Protein AF-A0A9D6G8G1-F1 (afdb_monomer_lite)

Secondary structure (DSSP, 8-state):
-HHHHHHHHHHHHHHHHHHHHHTTBGGGHHHHHHHHHHHHHHHHHHHHHHH-TTS---HHHHHHHHHHHHHHHHHHHHHHHTSHHHHHHHHHHHHT-HHHHHHHHHHHBSS-EE----SEEEEE--SSTT--S----TT-----PPPPHHHHHHHHHHHHHH-BPPPSS-BTTB-SS--PEEEESSSTT---SEEEEEEGGG--S-EEEETTTTEEEE--SSB----EEEE-SS-SSHHHHTSTTHHHHHHHHHHHHHHTTT--EEE-

Radius of gyration: 23.36 Å; chains: 1; bounding box: 53×33×67 Å

Structure (mmCIF, N/CA/C/O backbone):
data_AF-A0A9D6G8G1-F1
#
_entry.id   AF-A0A9D6G8G1-F1
#
loop_
_atom_site.group_PDB
_atom_site.id
_atom_site.type_symbol
_atom_site.label_atom_id
_atom_site.label_alt_id
_atom_site.label_comp_id
_at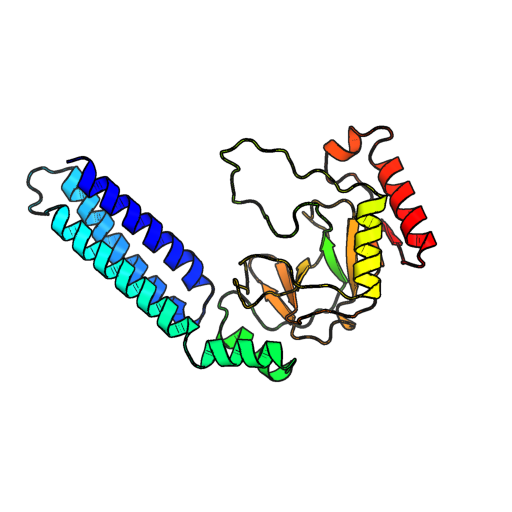om_site.label_asym_id
_atom_site.label_entity_id
_atom_site.label_seq_id
_atom_site.pdbx_PDB_ins_code
_atom_site.Cartn_x
_atom_site.Cartn_y
_atom_site.Cartn_z
_atom_site.occupancy
_atom_site.B_iso_or_equiv
_atom_site.auth_seq_id
_atom_site.auth_comp_id
_atom_site.auth_asym_id
_atom_site.auth_atom_id
_atom_site.pdbx_PDB_model_num
ATOM 1 N N . MET A 1 1 ? 3.807 1.426 -42.565 1.00 54.09 1 MET A N 1
ATOM 2 C CA . MET A 1 1 ? 4.354 2.467 -41.662 1.00 54.09 1 MET A CA 1
ATOM 3 C C . MET A 1 1 ? 3.671 2.501 -40.293 1.00 54.09 1 MET A C 1
ATOM 5 O O . MET A 1 1 ? 4.388 2.685 -39.326 1.00 54.09 1 MET A O 1
ATOM 9 N N . SER A 1 2 ? 2.349 2.294 -40.177 1.00 66.06 2 SER A N 1
ATOM 10 C CA . SER A 1 2 ? 1.623 2.337 -38.884 1.00 66.06 2 SER A CA 1
ATOM 11 C C . SER A 1 2 ? 2.065 1.280 -37.854 1.00 66.06 2 SER A C 1
ATOM 13 O O . SER A 1 2 ? 2.070 1.546 -36.660 1.00 66.06 2 SER A O 1
ATOM 15 N N . ASP A 1 3 ? 2.475 0.102 -38.316 1.00 87.31 3 ASP A N 1
ATOM 16 C CA . ASP A 1 3 ? 2.699 -1.080 -37.472 1.00 87.31 3 ASP A CA 1
ATOM 17 C C . ASP A 1 3 ? 3.977 -0.997 -36.598 1.00 87.31 3 ASP A C 1
ATOM 19 O O . ASP A 1 3 ? 3.949 -1.283 -35.404 1.00 87.31 3 ASP A O 1
ATOM 23 N N . VAL A 1 4 ? 5.098 -0.484 -37.127 1.00 89.75 4 VAL A N 1
ATOM 24 C CA . VAL A 1 4 ? 6.345 -0.356 -36.339 1.00 89.75 4 VAL A CA 1
ATOM 25 C C . VAL A 1 4 ? 6.227 0.655 -35.194 1.00 89.75 4 VAL A C 1
ATOM 27 O O . VAL A 1 4 ? 6.761 0.426 -34.112 1.00 89.75 4 VAL A O 1
ATOM 30 N N . TYR A 1 5 ? 5.501 1.757 -35.395 1.00 89.12 5 TYR A N 1
ATOM 31 C CA . TYR A 1 5 ? 5.303 2.757 -34.344 1.00 89.12 5 TYR A CA 1
ATOM 32 C C . TYR A 1 5 ? 4.351 2.261 -33.251 1.00 89.12 5 TYR A C 1
ATOM 34 O O . TYR A 1 5 ? 4.602 2.545 -32.084 1.00 89.12 5 TYR A O 1
ATOM 42 N N . GLN A 1 6 ? 3.339 1.459 -33.602 1.00 91.12 6 GLN A N 1
ATOM 43 C CA . GLN A 1 6 ? 2.490 0.768 -32.624 1.00 91.12 6 GLN A CA 1
ATOM 44 C C . GLN A 1 6 ? 3.296 -0.229 -31.779 1.00 91.12 6 GLN A C 1
ATOM 46 O O . GLN A 1 6 ? 3.144 -0.269 -30.560 1.00 91.12 6 GLN A O 1
ATOM 51 N N . ARG A 1 7 ? 4.219 -0.988 -32.389 1.00 94.56 7 ARG A N 1
ATOM 52 C CA . ARG A 1 7 ? 5.140 -1.855 -31.630 1.00 94.56 7 ARG A CA 1
ATOM 53 C C . ARG A 1 7 ? 6.054 -1.062 -30.697 1.00 94.56 7 ARG A C 1
ATOM 55 O O . ARG A 1 7 ? 6.220 -1.439 -29.541 1.00 94.56 7 ARG A O 1
ATOM 62 N N . ILE A 1 8 ? 6.618 0.053 -31.169 1.00 92.62 8 ILE A N 1
ATOM 63 C CA . ILE A 1 8 ? 7.423 0.952 -30.327 1.00 92.62 8 ILE A CA 1
ATOM 64 C C . ILE A 1 8 ? 6.599 1.454 -29.135 1.00 92.62 8 ILE A C 1
ATOM 66 O O . ILE A 1 8 ? 7.090 1.423 -28.010 1.00 92.62 8 ILE A O 1
ATOM 70 N N . GLU A 1 9 ? 5.358 1.888 -29.359 1.00 91.00 9 GLU A N 1
ATOM 71 C CA . GLU A 1 9 ? 4.452 2.330 -28.296 1.00 91.00 9 GLU A CA 1
ATOM 72 C C . GLU A 1 9 ? 4.203 1.224 -27.263 1.00 91.00 9 GLU A C 1
ATOM 74 O O . GLU A 1 9 ? 4.368 1.461 -26.065 1.00 91.00 9 GLU A O 1
ATOM 79 N N . ALA A 1 10 ? 3.916 -0.000 -27.711 1.00 93.38 10 ALA A N 1
ATOM 80 C CA . ALA A 1 10 ? 3.732 -1.147 -26.825 1.00 93.38 10 ALA A CA 1
ATOM 81 C C . ALA A 1 10 ? 4.966 -1.405 -25.940 1.00 93.38 10 ALA A C 1
ATOM 83 O O . ALA A 1 10 ? 4.833 -1.625 -24.734 1.00 93.38 10 ALA A O 1
ATOM 84 N N . HIS A 1 11 ? 6.176 -1.314 -26.501 1.00 94.88 11 HIS A N 1
ATOM 85 C CA . HIS A 1 11 ? 7.412 -1.467 -25.728 1.00 94.88 11 HIS A CA 1
ATOM 86 C C . HIS A 1 11 ? 7.648 -0.312 -24.746 1.00 94.88 11 HIS A C 1
ATOM 88 O O . HIS A 1 11 ? 8.138 -0.543 -23.640 1.00 94.88 11 HIS A O 1
ATOM 94 N N . VAL A 1 12 ? 7.281 0.926 -25.104 1.00 92.38 12 VAL A N 1
ATOM 95 C CA . VAL A 1 12 ? 7.332 2.074 -24.178 1.00 92.38 12 VAL A CA 1
ATOM 96 C C . VAL A 1 12 ? 6.396 1.841 -22.993 1.00 92.38 12 VAL A C 1
ATOM 98 O O . VAL A 1 12 ? 6.817 2.026 -21.851 1.00 92.38 12 VAL A O 1
ATOM 101 N N . VAL A 1 13 ? 5.162 1.396 -23.245 1.00 92.69 13 VAL A N 1
ATOM 102 C CA . VAL A 1 13 ? 4.185 1.064 -22.195 1.00 92.69 13 VAL A CA 1
ATOM 103 C C . VAL A 1 13 ? 4.711 -0.061 -21.302 1.00 92.69 13 VAL A C 1
ATOM 105 O O . VAL A 1 13 ? 4.703 0.067 -20.077 1.00 92.69 13 VAL A O 1
ATOM 108 N N . ALA A 1 14 ? 5.241 -1.135 -21.894 1.00 92.31 14 ALA A N 1
ATOM 109 C CA . ALA A 1 14 ? 5.813 -2.255 -21.149 1.00 92.31 14 ALA A CA 1
ATOM 110 C C . ALA A 1 14 ? 6.981 -1.819 -20.250 1.00 92.31 14 ALA A C 1
ATOM 112 O O . ALA A 1 14 ? 7.065 -2.230 -19.088 1.00 92.31 14 ALA A O 1
ATOM 113 N N . LEU A 1 15 ? 7.865 -0.957 -20.761 1.00 93.50 15 LEU A N 1
ATOM 114 C CA . LEU A 1 15 ? 8.971 -0.416 -19.982 1.00 93.50 15 LEU A CA 1
ATOM 115 C C . LEU A 1 15 ? 8.481 0.520 -18.871 1.00 93.50 15 LEU A C 1
ATOM 117 O O . LEU A 1 15 ? 8.991 0.435 -17.757 1.00 93.50 15 LEU A O 1
ATOM 121 N N . GLY A 1 16 ? 7.481 1.363 -19.141 1.00 90.75 16 GLY A N 1
ATOM 122 C CA . GLY A 1 16 ? 6.832 2.204 -18.132 1.00 90.75 16 GLY A CA 1
ATOM 123 C C . GLY A 1 16 ? 6.312 1.375 -16.957 1.00 90.75 16 GLY A C 1
ATOM 124 O O . GLY A 1 16 ? 6.697 1.618 -15.814 1.00 90.75 16 GLY A O 1
ATOM 125 N N . GLY A 1 17 ? 5.564 0.306 -17.245 1.00 90.94 17 GLY A N 1
ATOM 126 C CA . GLY A 1 17 ? 5.061 -0.611 -16.219 1.00 90.94 17 GLY A CA 1
ATOM 127 C C . GLY A 1 17 ? 6.156 -1.389 -15.474 1.00 90.94 17 GLY A C 1
ATOM 128 O O . GLY A 1 17 ? 5.953 -1.803 -14.331 1.00 90.94 17 GLY A O 1
ATOM 129 N N . PHE A 1 18 ? 7.331 -1.614 -16.076 1.00 91.88 18 PHE A N 1
ATOM 130 C CA . PHE A 1 18 ? 8.498 -2.099 -15.330 1.00 91.88 18 PHE A CA 1
ATOM 131 C C . PHE A 1 18 ? 9.058 -1.016 -14.407 1.00 91.88 18 PHE A C 1
ATOM 133 O O . PHE A 1 18 ? 9.304 -1.305 -13.242 1.00 91.88 18 PHE A O 1
ATOM 140 N N . LEU A 1 19 ? 9.268 0.207 -14.902 1.00 90.44 19 LEU A N 1
ATOM 141 C CA . LEU A 1 19 ? 9.883 1.287 -14.126 1.00 90.44 19 LEU A CA 1
ATOM 142 C C . LEU A 1 19 ? 9.045 1.630 -12.893 1.00 90.44 19 LEU A C 1
ATOM 144 O O . LEU A 1 19 ? 9.598 1.800 -11.810 1.00 90.44 19 LEU A O 1
ATOM 148 N N . GLU A 1 20 ? 7.721 1.655 -13.027 1.00 89.06 20 GLU A N 1
ATOM 149 C CA . GLU A 1 20 ? 6.800 1.840 -11.901 1.00 89.06 20 GLU A CA 1
ATOM 150 C C . GLU A 1 20 ? 6.948 0.747 -10.836 1.00 89.06 20 GLU A C 1
ATOM 152 O O . GLU A 1 20 ? 7.009 1.050 -9.646 1.00 89.06 20 GLU A O 1
ATOM 157 N N . ARG A 1 21 ? 7.074 -0.521 -11.248 1.00 90.12 21 ARG A N 1
ATOM 158 C CA . ARG A 1 21 ? 7.318 -1.640 -10.324 1.00 90.12 21 ARG A CA 1
ATOM 159 C C . ARG A 1 21 ? 8.710 -1.573 -9.699 1.00 90.12 21 ARG A C 1
ATOM 161 O O . ARG A 1 21 ? 8.846 -1.720 -8.490 1.00 90.12 21 ARG A O 1
ATOM 168 N N . ALA A 1 22 ? 9.738 -1.317 -10.502 1.00 91.31 22 ALA A N 1
ATOM 169 C CA . ALA A 1 22 ? 11.130 -1.282 -10.072 1.00 91.31 22 ALA A CA 1
ATOM 170 C C . ALA A 1 22 ? 11.401 -0.171 -9.050 1.00 91.31 22 ALA A C 1
ATOM 172 O O . ALA A 1 22 ? 12.193 -0.378 -8.137 1.00 91.31 22 ALA A O 1
ATOM 173 N N . ARG A 1 23 ? 10.706 0.971 -9.148 1.00 89.12 23 ARG A N 1
ATOM 174 C CA . ARG A 1 23 ? 10.807 2.074 -8.175 1.00 89.12 23 ARG A CA 1
ATOM 175 C C . ARG A 1 23 ? 10.433 1.674 -6.747 1.00 89.12 23 ARG A C 1
ATOM 177 O O . ARG A 1 23 ? 10.910 2.319 -5.822 1.00 89.12 23 ARG A O 1
ATOM 184 N N . ARG A 1 24 ? 9.628 0.621 -6.562 1.00 90.50 24 ARG A N 1
ATOM 185 C CA . ARG A 1 24 ? 9.286 0.093 -5.230 1.00 90.50 24 ARG A CA 1
ATOM 186 C C . ARG A 1 24 ? 10.475 -0.599 -4.574 1.00 90.50 24 ARG A C 1
ATOM 188 O O . ARG A 1 24 ? 10.589 -0.588 -3.354 1.00 90.50 24 ARG A O 1
ATOM 195 N N . TYR A 1 25 ? 11.367 -1.186 -5.371 1.00 94.56 25 TYR A N 1
ATOM 196 C CA . TYR A 1 25 ? 12.459 -2.012 -4.875 1.00 94.56 25 TYR A CA 1
ATOM 197 C C . TYR A 1 25 ? 13.774 -1.241 -4.850 1.00 94.56 25 TYR A C 1
ATOM 199 O O . TYR A 1 25 ? 14.319 -0.853 -5.886 1.00 94.56 25 TYR A O 1
ATOM 207 N N . ARG A 1 26 ? 14.344 -1.087 -3.656 1.00 93.88 26 ARG A N 1
ATOM 208 C CA . ARG A 1 26 ? 15.614 -0.388 -3.440 1.00 93.88 26 ARG A CA 1
ATOM 209 C C . ARG A 1 26 ? 16.755 -0.956 -4.299 1.00 93.88 26 ARG A C 1
ATOM 211 O O . ARG A 1 26 ? 17.439 -0.151 -4.933 1.00 93.88 26 ARG A O 1
ATOM 218 N N . PRO A 1 27 ? 16.937 -2.288 -4.435 1.00 93.44 27 PRO A N 1
ATOM 219 C CA . PRO A 1 27 ? 18.013 -2.840 -5.264 1.00 93.44 27 PRO A CA 1
ATOM 220 C C . PRO A 1 27 ? 17.863 -2.562 -6.766 1.00 93.44 27 PRO A C 1
ATOM 222 O O . PRO A 1 27 ? 18.853 -2.590 -7.492 1.00 93.44 27 PRO A O 1
ATOM 225 N N . LEU A 1 28 ? 16.647 -2.277 -7.243 1.00 94.12 28 LEU A N 1
ATOM 226 C CA . LEU A 1 28 ? 16.379 -2.023 -8.661 1.00 94.12 28 LEU A CA 1
ATOM 227 C C . LEU A 1 28 ? 16.405 -0.535 -9.028 1.00 94.12 28 LEU A C 1
ATOM 229 O O . LEU A 1 28 ? 16.349 -0.213 -10.214 1.00 94.12 28 LEU A O 1
ATOM 233 N N . ALA A 1 29 ? 16.534 0.377 -8.061 1.00 88.25 29 ALA A N 1
ATOM 234 C CA . ALA A 1 29 ? 16.485 1.818 -8.313 1.00 88.25 29 ALA A CA 1
ATOM 235 C C . ALA A 1 29 ? 17.565 2.290 -9.307 1.00 88.25 29 ALA A C 1
ATOM 237 O O . ALA A 1 29 ? 17.279 3.054 -10.232 1.00 88.25 29 ALA A O 1
ATOM 238 N N . VAL A 1 30 ? 18.799 1.791 -9.165 1.00 87.88 30 VAL A N 1
ATOM 239 C CA . VAL A 1 30 ? 19.919 2.133 -10.063 1.00 87.88 30 VAL A CA 1
ATOM 240 C C . VAL A 1 30 ? 19.670 1.607 -11.480 1.00 87.88 30 VAL A C 1
ATOM 242 O O . VAL A 1 30 ? 19.867 2.326 -12.464 1.00 87.88 30 VAL A O 1
ATOM 245 N N . ASP A 1 31 ? 19.191 0.368 -11.590 1.00 88.31 31 ASP A N 1
ATOM 246 C CA . ASP A 1 31 ? 18.857 -0.253 -12.872 1.00 88.31 31 ASP A CA 1
ATOM 247 C C . ASP A 1 31 ? 17.706 0.473 -13.572 1.00 88.31 31 ASP A C 1
ATOM 249 O O . ASP A 1 31 ? 17.803 0.760 -14.768 1.00 88.31 31 ASP A O 1
ATOM 253 N N . ALA A 1 32 ? 16.659 0.837 -12.830 1.00 90.25 32 ALA A N 1
ATOM 254 C CA . ALA A 1 32 ? 15.530 1.606 -13.337 1.00 90.25 32 ALA A CA 1
ATOM 255 C C . ALA A 1 32 ? 15.981 2.965 -13.890 1.00 90.25 32 ALA A C 1
ATOM 257 O O . ALA A 1 32 ? 15.619 3.321 -15.012 1.00 90.25 32 ALA A O 1
ATOM 258 N N . GLN A 1 33 ? 16.840 3.689 -13.165 1.00 90.81 33 GLN A N 1
ATOM 259 C CA . GLN A 1 33 ? 17.377 4.972 -13.623 1.00 90.81 33 GLN A CA 1
ATOM 260 C C . GLN A 1 33 ? 18.190 4.825 -14.919 1.00 90.81 33 GLN A C 1
ATOM 262 O O . GLN A 1 33 ? 18.027 5.607 -15.863 1.00 90.81 33 GLN A O 1
ATOM 267 N N . ARG A 1 34 ? 19.045 3.798 -15.000 1.00 92.81 34 ARG A N 1
ATOM 268 C CA . ARG A 1 34 ? 19.841 3.498 -16.200 1.00 92.81 34 ARG A CA 1
ATOM 269 C C . ARG A 1 34 ? 18.951 3.172 -17.403 1.00 92.81 34 ARG A C 1
ATOM 271 O O . ARG A 1 34 ? 19.179 3.701 -18.494 1.00 92.81 34 ARG A O 1
ATOM 278 N N . LEU A 1 35 ? 17.942 2.323 -17.209 1.00 92.31 35 LEU A N 1
ATOM 279 C CA . LEU A 1 35 ? 16.999 1.915 -18.254 1.00 92.31 35 LEU A CA 1
ATOM 280 C C . LEU A 1 35 ? 16.132 3.088 -18.725 1.00 92.31 35 LEU A C 1
ATOM 282 O O . LEU A 1 35 ? 15.972 3.277 -19.931 1.00 92.31 35 LEU A O 1
ATOM 286 N N . TYR A 1 36 ? 15.660 3.934 -17.806 1.00 91.81 36 TYR A N 1
ATOM 287 C CA . TYR A 1 36 ? 14.929 5.159 -18.138 1.00 91.81 36 TYR A CA 1
ATOM 288 C C . TYR A 1 36 ? 15.766 6.112 -19.007 1.00 91.81 36 TYR A C 1
ATOM 290 O O . TYR A 1 36 ? 15.289 6.624 -20.025 1.00 91.81 36 TYR A O 1
ATOM 298 N N . GLY A 1 37 ? 17.044 6.307 -18.662 1.00 93.81 37 GLY A N 1
ATOM 299 C CA . GLY A 1 37 ? 17.968 7.112 -19.464 1.00 93.81 37 GLY A CA 1
ATOM 300 C C . GLY A 1 37 ? 18.223 6.527 -20.859 1.00 93.81 37 GLY A C 1
ATOM 301 O O . GLY A 1 37 ? 18.297 7.263 -21.847 1.00 93.81 37 GLY A O 1
ATOM 302 N N . ALA A 1 38 ? 18.328 5.201 -20.981 1.00 94.19 38 ALA A N 1
ATOM 303 C CA . ALA A 1 38 ? 18.456 4.530 -22.275 1.00 94.19 38 ALA A CA 1
ATOM 304 C C . ALA A 1 38 ? 17.196 4.705 -23.139 1.00 94.19 38 ALA A C 1
ATOM 306 O O . ALA A 1 38 ? 17.297 5.146 -24.286 1.00 94.19 38 ALA A O 1
ATOM 307 N N . ALA A 1 39 ? 16.015 4.470 -22.570 1.00 93.06 39 ALA A 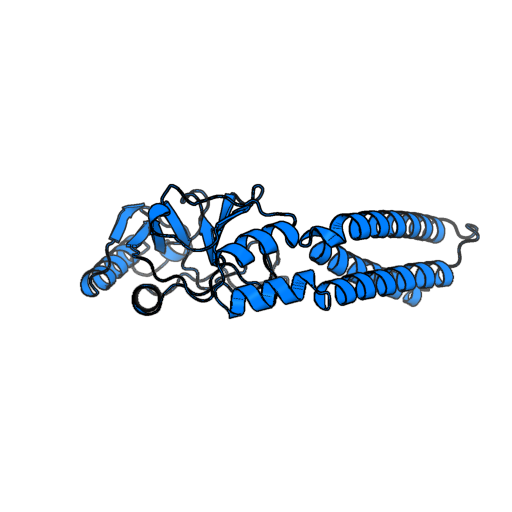N 1
ATOM 308 C CA . ALA A 1 39 ? 14.743 4.620 -23.268 1.00 93.06 39 ALA A CA 1
ATOM 309 C C . ALA A 1 39 ? 14.469 6.062 -23.706 1.00 93.06 39 ALA A C 1
ATOM 311 O O . ALA A 1 39 ? 14.043 6.292 -24.835 1.00 93.06 39 ALA A O 1
ATOM 312 N N . SER A 1 40 ? 14.806 7.047 -22.868 1.00 94.00 40 SER A N 1
ATOM 313 C CA . SER A 1 40 ? 14.680 8.472 -23.204 1.00 94.00 40 SER A CA 1
ATOM 314 C C . SER A 1 40 ? 15.503 8.854 -24.441 1.00 94.00 40 SER A C 1
ATOM 316 O O . SER A 1 40 ? 15.038 9.619 -25.293 1.00 94.00 40 SER A O 1
ATOM 318 N N . ARG A 1 41 ? 16.709 8.284 -24.589 1.00 95.38 41 ARG A N 1
ATOM 319 C CA . ARG A 1 41 ? 17.556 8.484 -25.778 1.00 95.38 41 ARG A CA 1
ATOM 320 C C . ARG A 1 41 ? 16.948 7.849 -27.029 1.00 95.38 41 ARG A C 1
ATOM 322 O O . ARG A 1 41 ? 16.960 8.482 -28.086 1.00 95.38 41 ARG A O 1
ATOM 329 N N . ILE A 1 42 ? 16.382 6.646 -26.917 1.00 93.12 42 ILE A N 1
ATOM 330 C CA . ILE A 1 42 ? 15.689 5.983 -28.034 1.00 93.12 42 ILE A CA 1
ATOM 331 C C . ILE A 1 42 ? 14.442 6.780 -28.432 1.00 93.12 42 ILE A C 1
ATOM 333 O O . ILE A 1 42 ? 14.281 7.102 -29.605 1.00 93.12 42 ILE A O 1
ATOM 337 N N . ALA A 1 43 ? 13.616 7.207 -27.475 1.00 91.19 43 ALA A N 1
ATOM 338 C CA . ALA A 1 43 ? 12.430 8.021 -27.740 1.00 91.19 43 ALA A CA 1
ATOM 339 C C . ALA A 1 43 ? 12.776 9.339 -28.460 1.00 91.19 43 ALA A C 1
ATOM 341 O O . ALA A 1 43 ? 12.083 9.752 -29.392 1.00 91.19 43 ALA A O 1
ATOM 342 N N . ALA A 1 44 ? 13.884 9.992 -28.089 1.00 92.12 44 ALA A N 1
ATOM 343 C CA . ALA A 1 44 ? 14.375 11.170 -28.801 1.00 92.12 44 ALA A CA 1
ATOM 344 C C . ALA A 1 44 ? 14.769 10.858 -30.258 1.00 92.12 44 ALA A C 1
ATOM 346 O O . ALA A 1 44 ? 14.466 11.648 -31.155 1.00 92.12 44 ALA A O 1
ATOM 347 N N . ARG A 1 45 ? 15.398 9.702 -30.516 1.00 93.19 45 ARG A N 1
ATOM 348 C CA . ARG A 1 45 ? 15.729 9.234 -31.875 1.00 93.19 45 ARG A CA 1
ATOM 349 C C . ARG A 1 45 ? 14.477 8.910 -32.689 1.00 93.19 45 ARG A C 1
ATOM 351 O O . ARG A 1 45 ? 14.379 9.387 -33.814 1.00 93.19 45 ARG A O 1
ATOM 358 N N . VAL A 1 46 ? 13.486 8.234 -32.103 1.00 90.31 46 VAL A N 1
ATOM 359 C CA . VAL A 1 46 ? 12.184 7.956 -32.741 1.00 90.31 46 VAL A CA 1
ATOM 360 C C . VAL A 1 46 ? 11.495 9.257 -33.162 1.00 90.31 46 VAL A C 1
ATOM 362 O O . VAL A 1 46 ? 11.077 9.390 -34.313 1.00 90.31 46 VAL A O 1
ATOM 365 N N . ARG A 1 47 ? 11.445 10.263 -32.274 1.00 89.19 47 ARG A N 1
ATOM 366 C CA . ARG A 1 47 ? 10.869 11.580 -32.597 1.00 89.19 47 ARG A CA 1
ATOM 367 C C . ARG A 1 47 ? 11.595 12.262 -33.757 1.00 89.19 47 ARG A C 1
ATOM 369 O O . ARG A 1 47 ? 10.933 12.815 -34.632 1.00 89.19 47 ARG A O 1
ATOM 376 N N . ARG A 1 48 ? 12.931 12.209 -33.807 1.00 88.94 48 ARG A N 1
ATOM 377 C CA . ARG A 1 48 ? 13.706 12.756 -34.938 1.00 88.94 48 ARG A CA 1
ATOM 378 C C . ARG A 1 48 ? 13.412 12.008 -36.240 1.00 88.94 48 ARG A C 1
ATOM 380 O O . ARG A 1 48 ? 13.112 12.654 -37.239 1.00 88.94 48 ARG A O 1
ATOM 387 N N . ALA A 1 49 ? 13.396 10.676 -36.205 1.00 86.62 49 ALA A N 1
ATOM 388 C CA . ALA A 1 49 ? 13.096 9.842 -37.367 1.00 86.62 49 ALA A CA 1
ATOM 389 C C . ALA A 1 49 ? 11.685 10.084 -37.929 1.00 86.62 49 ALA A C 1
ATOM 391 O O . ALA A 1 49 ? 11.498 10.107 -39.140 1.00 86.62 49 ALA A O 1
ATOM 392 N N . SER A 1 50 ? 10.699 10.337 -37.061 1.00 85.50 50 SER A N 1
ATOM 393 C CA . SER A 1 50 ? 9.329 10.660 -37.490 1.00 85.50 50 SER A CA 1
ATOM 394 C C . SER A 1 50 ? 9.180 12.038 -38.148 1.00 85.50 50 SER A C 1
ATOM 396 O O . SER A 1 50 ? 8.253 12.242 -38.925 1.00 85.50 50 SER A O 1
ATOM 398 N N . ARG A 1 51 ? 10.072 12.992 -37.841 1.00 85.75 51 ARG A N 1
ATOM 399 C CA . ARG A 1 51 ? 10.002 14.376 -38.345 1.00 85.75 51 ARG A CA 1
ATOM 400 C C . ARG A 1 51 ? 10.816 14.586 -39.619 1.00 85.75 51 ARG A C 1
ATOM 402 O O . ARG A 1 51 ? 10.464 15.445 -40.419 1.00 85.75 51 ARG A O 1
ATOM 409 N N . THR A 1 52 ? 11.890 13.821 -39.811 1.00 78.69 52 THR A N 1
ATOM 410 C CA . THR A 1 52 ? 12.842 14.023 -40.909 1.00 78.69 52 THR A CA 1
ATOM 411 C C . THR A 1 52 ? 13.012 12.735 -41.711 1.00 78.69 52 THR A C 1
ATOM 413 O O . THR A 1 52 ? 13.595 11.765 -41.223 1.00 78.69 52 THR A O 1
ATOM 416 N N . ARG A 1 53 ? 12.551 12.744 -42.971 1.00 66.44 53 ARG A N 1
ATOM 417 C CA . ARG A 1 53 ? 12.626 11.594 -43.897 1.00 66.44 53 ARG A CA 1
ATOM 418 C C . ARG A 1 53 ? 14.061 11.105 -44.167 1.00 66.44 53 ARG A C 1
ATOM 420 O O . ARG A 1 53 ? 14.237 9.943 -44.499 1.00 66.44 53 ARG A O 1
ATOM 427 N N . GLU A 1 54 ? 15.064 11.962 -43.970 1.00 67.62 54 GLU A N 1
ATOM 428 C CA . GLU A 1 54 ? 16.490 11.700 -44.244 1.00 67.62 54 GLU A CA 1
ATOM 429 C C . GLU A 1 54 ? 17.334 11.429 -42.987 1.00 67.62 54 GLU A C 1
ATOM 431 O O . GLU A 1 54 ? 18.558 11.467 -43.033 1.00 67.62 54 GLU A O 1
ATOM 436 N N . SER A 1 55 ? 16.713 11.158 -41.835 1.00 68.62 55 SER A N 1
ATOM 437 C CA . SER A 1 55 ? 17.444 11.030 -40.560 1.00 68.62 55 SER A CA 1
ATOM 438 C C . SER A 1 55 ? 18.482 9.892 -40.497 1.00 68.62 55 SER A C 1
ATOM 440 O O . SER A 1 55 ? 19.232 9.825 -39.525 1.00 68.62 55 SER A O 1
ATOM 442 N N . GLY A 1 56 ? 18.509 8.975 -41.473 1.00 74.19 56 GLY A N 1
ATOM 443 C CA . GLY A 1 56 ? 19.352 7.769 -41.465 1.00 74.19 56 GLY A CA 1
ATOM 444 C C . GLY A 1 56 ? 18.978 6.747 -40.378 1.00 74.19 56 GLY A C 1
ATOM 445 O O . GLY A 1 56 ? 19.571 5.673 -40.299 1.00 74.19 56 GLY A O 1
ATOM 446 N N . GLU A 1 57 ? 17.990 7.061 -39.535 1.00 81.25 57 GLU A N 1
ATOM 447 C CA . GLU A 1 57 ? 17.501 6.211 -38.456 1.00 81.25 57 GLU A CA 1
ATOM 448 C C . GLU A 1 57 ? 16.368 5.321 -38.971 1.00 81.25 57 GLU A C 1
ATOM 450 O O . GLU A 1 57 ? 15.322 5.803 -39.410 1.00 81.25 57 GLU A O 1
ATOM 455 N N . HIS A 1 58 ? 16.555 4.005 -38.884 1.00 88.69 58 HIS A N 1
ATOM 456 C CA . HIS A 1 58 ? 15.547 3.032 -39.295 1.00 88.69 58 HIS A CA 1
ATOM 457 C C . HIS A 1 58 ? 14.631 2.674 -38.112 1.00 88.69 58 HIS A C 1
ATOM 459 O O . HIS A 1 58 ? 15.134 2.160 -37.107 1.00 88.69 58 HIS A O 1
ATOM 465 N N . PRO A 1 59 ? 13.301 2.883 -38.209 1.00 88.56 59 PRO A N 1
ATOM 466 C CA . PRO A 1 59 ? 12.357 2.561 -37.136 1.00 88.56 59 PRO A CA 1
ATOM 467 C C . PRO A 1 59 ? 12.476 1.125 -36.607 1.00 88.56 59 PRO A C 1
ATOM 469 O O . PRO A 1 59 ? 12.430 0.929 -35.399 1.00 88.56 59 PRO A O 1
ATOM 472 N N . ASP A 1 60 ? 12.743 0.140 -37.471 1.00 91.31 60 ASP A N 1
ATOM 473 C CA . ASP A 1 60 ? 12.924 -1.266 -37.067 1.00 91.31 60 ASP A CA 1
ATOM 474 C C . ASP A 1 60 ? 14.204 -1.514 -36.250 1.00 91.31 60 ASP A C 1
ATOM 476 O O . ASP A 1 60 ? 14.320 -2.491 -35.513 1.00 91.31 60 ASP A O 1
ATOM 480 N N . ARG A 1 61 ? 15.218 -0.650 -36.374 1.00 92.69 61 ARG A N 1
ATOM 481 C CA . ARG A 1 61 ? 16.396 -0.703 -35.499 1.00 92.69 61 ARG A CA 1
ATOM 482 C C . ARG A 1 61 ? 16.058 -0.143 -34.120 1.00 92.69 61 ARG A C 1
ATOM 484 O O . ARG A 1 61 ? 16.434 -0.745 -33.122 1.00 92.69 61 ARG A O 1
ATOM 491 N N . LEU A 1 62 ? 15.351 0.986 -34.073 1.00 94.19 62 LEU A N 1
ATOM 492 C CA . LEU A 1 62 ? 14.933 1.620 -32.819 1.00 94.19 62 LEU A CA 1
ATOM 493 C C . LEU A 1 62 ? 13.958 0.736 -32.035 1.00 94.19 62 LEU A C 1
ATOM 495 O O . LEU A 1 62 ? 14.062 0.651 -30.815 1.00 94.19 62 LEU A O 1
ATOM 499 N N . GLU A 1 63 ? 13.053 0.055 -32.738 1.00 95.25 63 GLU A N 1
ATOM 500 C CA . GLU A 1 63 ? 12.149 -0.938 -32.162 1.00 95.25 63 GLU A CA 1
ATOM 501 C C . GLU A 1 63 ? 12.928 -2.096 -31.524 1.00 95.25 63 GLU A C 1
ATOM 503 O O . GLU A 1 63 ? 12.732 -2.355 -30.340 1.00 95.25 63 GLU A O 1
ATOM 508 N N . ARG A 1 64 ? 13.897 -2.698 -32.231 1.00 96.06 64 ARG A N 1
ATOM 509 C CA . ARG A 1 64 ? 14.751 -3.765 -31.675 1.00 96.06 64 ARG A CA 1
ATOM 510 C C . ARG A 1 64 ? 15.573 -3.320 -30.469 1.00 96.06 64 ARG A C 1
ATOM 512 O O . ARG A 1 64 ? 15.717 -4.075 -29.511 1.00 96.06 64 ARG A O 1
ATOM 519 N N . GLU A 1 65 ? 16.120 -2.105 -30.499 1.00 96.25 65 GLU A N 1
ATOM 520 C CA . GLU A 1 65 ? 16.848 -1.547 -29.354 1.00 96.25 65 GLU A CA 1
ATOM 521 C C . GLU A 1 65 ? 15.926 -1.379 -28.134 1.00 96.25 65 GLU A C 1
ATOM 523 O O . GLU A 1 65 ? 16.328 -1.683 -27.011 1.00 96.25 65 GLU A O 1
ATOM 528 N N . LEU A 1 66 ? 14.679 -0.942 -28.342 1.00 95.62 66 LEU A N 1
ATOM 529 C CA . LEU A 1 66 ? 13.699 -0.797 -27.268 1.00 95.62 66 LEU A CA 1
ATOM 530 C C . LEU A 1 66 ? 13.210 -2.157 -26.745 1.00 95.62 66 LEU A C 1
ATOM 532 O O . LEU A 1 66 ? 13.118 -2.334 -25.531 1.00 95.62 66 LEU A O 1
ATOM 536 N N . ALA A 1 67 ? 12.976 -3.128 -27.629 1.00 96.44 67 ALA A N 1
ATOM 537 C CA . ALA A 1 67 ? 12.641 -4.501 -27.259 1.00 96.44 67 ALA A CA 1
ATOM 538 C C . ALA A 1 67 ? 13.735 -5.122 -26.371 1.00 96.44 67 ALA A C 1
ATOM 540 O O . ALA A 1 67 ? 13.439 -5.668 -25.310 1.00 96.44 67 ALA A O 1
ATOM 541 N N . ALA A 1 68 ? 15.011 -4.936 -26.728 1.00 96.94 68 ALA A N 1
ATOM 542 C CA . ALA A 1 68 ? 16.137 -5.404 -25.918 1.00 96.94 68 ALA A CA 1
ATOM 543 C C . ALA A 1 68 ? 16.181 -4.753 -24.520 1.00 96.94 68 ALA A C 1
ATOM 545 O O . ALA A 1 68 ? 16.524 -5.417 -23.537 1.00 96.94 68 ALA A O 1
ATOM 546 N N . LEU A 1 69 ? 15.807 -3.470 -24.399 1.00 96.31 69 LEU A N 1
ATOM 547 C CA . LEU A 1 69 ? 15.675 -2.815 -23.092 1.00 96.31 69 LEU A CA 1
ATOM 548 C C . LEU A 1 69 ? 14.537 -3.414 -22.263 1.00 96.31 69 LEU A C 1
ATOM 550 O O . LEU A 1 69 ? 14.719 -3.622 -21.064 1.00 96.31 69 LEU A O 1
ATOM 554 N N . VAL A 1 70 ? 13.387 -3.706 -22.878 1.00 96.44 70 VAL A N 1
ATOM 555 C CA . VAL A 1 70 ? 12.259 -4.366 -22.200 1.00 96.44 70 VAL A CA 1
ATOM 556 C C . VAL A 1 70 ? 12.669 -5.752 -21.702 1.00 96.44 70 VAL A C 1
ATOM 558 O O . VAL A 1 70 ? 12.429 -6.081 -20.541 1.00 96.44 70 VAL A O 1
ATOM 561 N N . GLU A 1 71 ? 13.352 -6.548 -22.523 1.00 96.12 71 GLU A N 1
ATOM 562 C CA . GLU A 1 71 ? 13.859 -7.864 -22.119 1.00 96.12 71 GLU A CA 1
ATOM 563 C C . GLU A 1 71 ? 14.880 -7.772 -20.979 1.00 96.12 71 GLU A C 1
ATOM 565 O O . GLU A 1 71 ? 14.853 -8.570 -20.039 1.00 96.12 71 GLU A O 1
ATOM 570 N N . GLN A 1 72 ? 15.794 -6.798 -21.029 1.00 95.69 72 GLN A N 1
ATOM 571 C CA . GLN A 1 72 ? 16.735 -6.551 -19.937 1.00 95.69 72 GLN A CA 1
ATOM 572 C C . GLN A 1 72 ? 15.999 -6.183 -18.644 1.00 95.69 72 GLN A C 1
ATOM 574 O O . GLN A 1 72 ? 16.302 -6.741 -17.591 1.00 95.69 72 GLN A O 1
ATOM 579 N N . ALA A 1 73 ? 15.015 -5.290 -18.730 1.00 95.25 73 ALA A N 1
ATOM 580 C CA . ALA A 1 73 ? 14.202 -4.862 -17.602 1.00 95.25 73 ALA A CA 1
ATOM 581 C C . ALA A 1 73 ? 13.462 -6.045 -16.953 1.00 95.25 73 ALA A C 1
ATOM 583 O O . ALA A 1 73 ? 13.569 -6.280 -15.749 1.00 95.25 73 ALA A O 1
ATOM 584 N N . GLN A 1 74 ? 12.782 -6.860 -17.762 1.00 95.06 74 GLN A N 1
ATOM 585 C CA . GLN A 1 74 ? 12.081 -8.055 -17.288 1.00 95.06 74 GLN A CA 1
ATOM 586 C C . GLN A 1 74 ? 13.028 -9.062 -16.626 1.00 95.06 74 GLN A C 1
ATOM 588 O O . GLN A 1 74 ? 12.682 -9.630 -15.589 1.00 95.06 74 GLN A O 1
ATOM 593 N N . ARG A 1 75 ? 14.232 -9.262 -17.183 1.00 95.06 75 ARG A N 1
ATOM 594 C CA . ARG A 1 75 ? 15.256 -10.122 -16.572 1.00 95.06 75 ARG A CA 1
ATOM 595 C C . ARG A 1 75 ? 15.736 -9.584 -15.228 1.00 95.06 75 ARG A C 1
ATOM 597 O O . ARG A 1 75 ? 15.815 -10.372 -14.292 1.00 95.06 75 ARG A O 1
ATOM 604 N N . SER A 1 76 ? 16.003 -8.281 -15.106 1.00 94.88 76 SER A N 1
ATOM 605 C CA . SER A 1 76 ? 16.393 -7.668 -13.827 1.00 94.88 76 SER A CA 1
ATOM 606 C C . SER A 1 76 ? 15.309 -7.843 -12.759 1.00 94.88 76 SER A C 1
ATOM 608 O O . SER A 1 76 ? 15.620 -8.262 -11.646 1.00 94.88 76 SER A O 1
ATOM 610 N N . LEU A 1 77 ? 14.034 -7.592 -13.094 1.00 94.44 77 LEU A N 1
ATOM 611 C CA . LEU A 1 77 ? 12.930 -7.792 -12.146 1.00 94.44 77 LEU A CA 1
ATOM 612 C C . LEU A 1 77 ? 12.816 -9.257 -11.720 1.00 94.44 77 LEU A C 1
ATOM 614 O O . LEU A 1 77 ? 12.733 -9.545 -10.530 1.00 94.44 77 LEU A O 1
ATOM 618 N N . ARG A 1 78 ? 12.840 -10.184 -12.684 1.00 95.44 78 ARG A N 1
ATOM 619 C CA . ARG A 1 78 ? 12.743 -11.620 -12.402 1.00 95.44 78 ARG A CA 1
ATOM 620 C C . ARG A 1 78 ? 13.893 -12.095 -11.517 1.00 95.44 78 ARG A C 1
ATOM 622 O O . ARG A 1 78 ? 13.643 -12.731 -10.502 1.00 95.44 78 ARG A O 1
ATOM 629 N N . ALA A 1 79 ? 15.129 -11.733 -11.861 1.00 95.62 79 ALA A N 1
ATOM 630 C CA . ALA A 1 79 ? 16.312 -12.097 -11.086 1.00 95.62 79 ALA A CA 1
ATOM 631 C C . ALA A 1 79 ? 16.248 -11.566 -9.646 1.00 95.62 79 ALA A C 1
ATOM 633 O O . ALA A 1 79 ? 16.679 -12.248 -8.721 1.00 95.62 79 ALA A O 1
ATOM 634 N N . PHE A 1 80 ? 15.684 -10.371 -9.445 1.00 96.19 80 PHE A N 1
ATOM 635 C CA . PHE A 1 80 ? 15.456 -9.827 -8.111 1.00 96.19 80 PHE A CA 1
ATOM 636 C C . PHE A 1 80 ? 14.396 -10.618 -7.326 1.00 96.19 80 PHE A C 1
ATOM 638 O O . PHE A 1 80 ? 14.673 -11.037 -6.202 1.00 96.19 80 PHE A O 1
ATOM 645 N N . LEU A 1 81 ? 13.220 -10.866 -7.915 1.00 95.44 81 LEU A N 1
ATOM 646 C CA . LEU A 1 81 ? 12.123 -11.597 -7.260 1.00 95.44 81 LEU A CA 1
ATOM 647 C C . LEU A 1 81 ? 12.486 -13.064 -6.967 1.00 95.44 81 LEU A C 1
ATOM 649 O O . LEU A 1 81 ? 12.033 -13.649 -5.986 1.00 95.44 81 LEU A O 1
ATOM 653 N N . GLU A 1 82 ? 13.339 -13.666 -7.791 1.00 96.19 82 GLU A N 1
ATOM 654 C CA . GLU A 1 82 ? 13.884 -15.009 -7.569 1.00 96.19 82 GLU A CA 1
ATOM 655 C C . GLU A 1 82 ? 15.134 -15.008 -6.670 1.00 96.19 82 GLU A C 1
ATOM 657 O O . GLU A 1 82 ? 15.620 -16.072 -6.279 1.00 96.19 82 GLU A O 1
ATOM 662 N N . GLY A 1 83 ? 15.646 -13.826 -6.329 1.00 96.75 83 GLY A N 1
ATOM 663 C CA . GLY A 1 83 ? 16.865 -13.628 -5.562 1.00 96.75 83 GLY A CA 1
ATOM 664 C C . GLY A 1 83 ? 16.719 -13.948 -4.074 1.00 96.75 83 GLY A C 1
ATOM 665 O O . GLY A 1 83 ? 15.630 -13.986 -3.497 1.00 96.75 83 GLY A O 1
ATOM 666 N N . THR A 1 84 ? 17.863 -14.146 -3.419 1.00 96.25 84 THR A N 1
ATOM 667 C CA . THR A 1 84 ? 17.937 -14.532 -2.002 1.00 96.25 84 THR A CA 1
ATOM 668 C C . THR A 1 84 ? 17.339 -13.485 -1.067 1.00 96.25 84 THR A C 1
ATOM 670 O O . THR A 1 84 ? 16.664 -13.853 -0.112 1.00 96.25 84 THR A O 1
ATOM 673 N N . ALA A 1 85 ? 17.540 -12.193 -1.344 1.00 95.06 85 ALA A N 1
ATOM 674 C CA . ALA A 1 85 ? 17.032 -11.109 -0.503 1.00 95.06 85 ALA A CA 1
ATOM 675 C C . ALA A 1 85 ? 15.495 -11.080 -0.450 1.00 95.06 85 ALA A C 1
ATOM 677 O O . ALA A 1 85 ? 14.919 -11.037 0.635 1.00 95.06 85 ALA A O 1
ATOM 678 N N . TYR A 1 86 ? 14.831 -11.168 -1.608 1.00 97.44 86 TYR A N 1
ATOM 679 C CA . TYR A 1 86 ? 13.370 -11.149 -1.679 1.00 97.44 86 TYR A CA 1
ATOM 680 C C . TYR A 1 86 ? 12.758 -12.431 -1.097 1.00 97.44 86 TYR A C 1
ATOM 682 O O . TYR A 1 86 ? 11.847 -12.367 -0.276 1.00 97.44 86 TYR A O 1
ATOM 690 N N . ARG A 1 87 ? 13.318 -13.606 -1.413 1.00 97.81 87 ARG A N 1
ATOM 691 C CA . ARG A 1 87 ? 12.864 -14.875 -0.816 1.00 97.81 87 ARG A CA 1
ATOM 692 C C . ARG A 1 87 ? 13.056 -14.926 0.700 1.00 97.81 87 ARG A C 1
ATOM 694 O O . ARG A 1 87 ? 12.215 -15.484 1.397 1.00 97.81 87 ARG A O 1
ATOM 701 N N . ALA A 1 88 ? 14.132 -14.332 1.221 1.00 97.50 88 ALA A N 1
ATOM 702 C CA . ALA A 1 88 ? 14.344 -14.225 2.661 1.00 97.50 88 ALA A CA 1
ATOM 703 C C . ALA A 1 88 ? 13.271 -13.356 3.333 1.00 97.50 88 ALA A C 1
ATOM 705 O O . ALA A 1 88 ? 12.796 -13.730 4.403 1.00 97.50 88 ALA A O 1
ATOM 706 N N . LEU A 1 89 ? 12.851 -12.254 2.695 1.00 97.75 89 LEU A N 1
ATOM 707 C CA . LEU A 1 89 ? 11.731 -11.438 3.171 1.00 97.75 89 LEU A CA 1
ATOM 708 C C . LEU A 1 89 ? 10.432 -12.253 3.235 1.00 97.75 89 LEU A C 1
ATOM 710 O O . LEU A 1 89 ? 9.776 -12.275 4.277 1.00 97.75 89 LEU A O 1
ATOM 714 N N . LEU A 1 90 ? 10.088 -12.968 2.160 1.00 97.50 90 LEU A N 1
ATOM 715 C CA . LEU A 1 90 ? 8.893 -13.820 2.136 1.00 97.50 90 LEU A CA 1
ATOM 716 C C . LEU A 1 90 ? 8.938 -14.873 3.250 1.00 97.50 90 LEU A C 1
ATOM 718 O O . LEU A 1 90 ? 7.999 -14.989 4.031 1.00 97.50 90 LEU A O 1
ATOM 722 N N . SER A 1 91 ? 10.075 -15.553 3.406 1.00 97.75 91 SER A N 1
ATOM 723 C CA . SER A 1 91 ? 10.255 -16.544 4.468 1.00 97.75 91 SER A CA 1
ATOM 724 C C . SER A 1 91 ? 10.163 -15.938 5.874 1.00 97.75 91 SER A C 1
ATOM 726 O O . SER A 1 91 ? 9.628 -16.576 6.778 1.00 97.75 91 SER A O 1
ATOM 728 N N . SER A 1 92 ? 10.668 -14.718 6.102 1.00 97.50 92 SER A N 1
ATOM 729 C CA . SER A 1 92 ? 10.513 -14.051 7.405 1.00 97.50 92 SER A CA 1
ATOM 730 C C . SER A 1 92 ? 9.057 -13.693 7.708 1.00 97.50 92 SER A C 1
ATOM 732 O O . SER A 1 92 ? 8.632 -13.842 8.852 1.00 97.50 92 SER A O 1
ATOM 734 N N . LEU A 1 93 ? 8.279 -13.302 6.691 1.00 96.19 93 LEU A N 1
ATOM 735 C CA . LEU A 1 93 ? 6.849 -13.019 6.837 1.00 96.19 93 LEU A CA 1
ATOM 736 C C . LEU A 1 93 ? 6.062 -14.294 7.152 1.00 96.19 93 LEU A C 1
ATOM 738 O O . LEU A 1 93 ? 5.237 -14.292 8.061 1.00 96.19 93 LEU A O 1
ATOM 742 N N . GLU A 1 94 ? 6.353 -15.391 6.451 1.00 96.56 94 GLU A N 1
ATOM 743 C CA . GLU A 1 94 ? 5.732 -16.699 6.695 1.00 96.56 94 GLU A CA 1
ATOM 744 C C . GLU A 1 94 ? 6.021 -17.227 8.106 1.00 96.56 94 GLU A C 1
ATOM 746 O O . GLU A 1 94 ? 5.142 -17.805 8.744 1.00 96.56 94 GLU A O 1
ATOM 751 N N . ARG A 1 95 ? 7.242 -17.011 8.613 1.00 96.62 95 ARG A N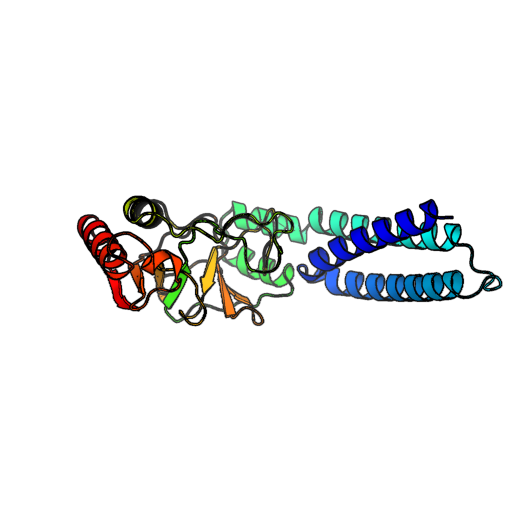 1
ATOM 752 C CA . ARG A 1 95 ? 7.650 -17.430 9.964 1.00 96.62 95 ARG A CA 1
ATOM 753 C C . ARG A 1 95 ? 7.185 -16.485 11.078 1.00 96.62 95 ARG A C 1
ATOM 755 O O . ARG A 1 95 ? 7.315 -16.856 12.241 1.00 96.62 95 ARG A O 1
ATOM 762 N N . GLY A 1 96 ? 6.681 -15.291 10.753 1.00 94.75 96 GLY A N 1
ATOM 763 C CA . GLY A 1 96 ? 6.363 -14.257 11.746 1.00 94.75 96 GLY A CA 1
ATOM 764 C C . GLY A 1 96 ? 7.594 -13.760 12.517 1.00 94.75 96 GLY A C 1
ATOM 765 O O . GLY A 1 96 ? 7.513 -13.492 13.711 1.00 94.75 96 GLY A O 1
ATOM 766 N N . ASP A 1 97 ? 8.754 -13.707 11.858 1.00 96.31 97 ASP A N 1
ATOM 767 C CA . ASP A 1 97 ? 10.024 -13.283 12.459 1.00 96.31 97 ASP A CA 1
ATOM 768 C C . ASP A 1 97 ? 10.155 -11.755 12.379 1.00 96.31 97 ASP A C 1
ATOM 770 O O . ASP A 1 97 ? 10.758 -11.219 11.450 1.00 96.31 97 ASP A O 1
ATOM 774 N N . ASP A 1 98 ? 9.538 -11.048 13.328 1.00 94.75 98 ASP A N 1
ATOM 775 C CA . ASP A 1 98 ? 9.385 -9.586 13.298 1.00 94.75 98 ASP A CA 1
ATOM 776 C C . ASP A 1 98 ? 10.718 -8.828 13.152 1.00 94.75 98 ASP A C 1
ATOM 778 O O . ASP A 1 98 ? 10.807 -7.827 12.431 1.00 94.75 98 ASP A O 1
ATOM 782 N N . VAL A 1 99 ? 11.779 -9.312 13.804 1.00 95.00 99 VAL A N 1
ATOM 783 C CA . VAL A 1 99 ? 13.111 -8.692 13.736 1.00 95.00 99 VAL A CA 1
ATOM 784 C C . VAL A 1 99 ? 13.670 -8.796 12.319 1.00 95.00 99 VAL A C 1
ATOM 786 O O . VAL A 1 99 ? 14.121 -7.793 11.753 1.00 95.00 99 VAL A O 1
ATOM 789 N N . GLU A 1 100 ? 13.600 -9.984 11.717 1.00 96.81 100 GLU A N 1
ATOM 790 C CA . GLU A 1 100 ? 14.043 -10.179 10.339 1.00 96.81 100 GLU A CA 1
ATOM 791 C C . GLU A 1 100 ? 13.140 -9.454 9.341 1.00 96.81 100 GLU A C 1
ATOM 793 O O . GLU A 1 100 ? 13.662 -8.813 8.433 1.00 96.81 100 GLU A O 1
ATOM 798 N N . VAL A 1 101 ? 11.816 -9.461 9.521 1.00 96.69 101 VAL A N 1
ATOM 799 C CA . VAL A 1 101 ? 10.884 -8.715 8.660 1.00 96.69 101 VAL A CA 1
ATOM 800 C C . VAL A 1 101 ? 11.244 -7.232 8.652 1.00 96.69 101 VAL A C 1
ATOM 802 O O . VAL A 1 101 ? 11.389 -6.651 7.578 1.00 96.69 101 VAL A O 1
ATOM 805 N N . SER A 1 102 ? 11.460 -6.624 9.822 1.00 95.88 102 SER A N 1
ATOM 806 C CA . SER A 1 102 ? 11.855 -5.215 9.919 1.00 95.88 102 SER A CA 1
ATOM 807 C C . SER A 1 102 ? 13.147 -4.934 9.138 1.00 95.88 102 SER A C 1
ATOM 809 O O . SER A 1 102 ? 13.218 -4.039 8.293 1.00 95.88 102 SER A O 1
ATOM 811 N N . ARG A 1 103 ? 14.175 -5.763 9.324 1.00 96.38 103 ARG A N 1
ATOM 812 C CA . ARG A 1 103 ? 15.433 -5.596 8.590 1.00 96.38 103 ARG A CA 1
ATOM 813 C C . ARG A 1 103 ? 15.253 -5.776 7.077 1.00 96.38 103 ARG A C 1
ATOM 815 O O . ARG A 1 103 ? 15.737 -4.960 6.295 1.00 96.38 103 ARG A O 1
ATOM 822 N N . ARG A 1 104 ? 14.545 -6.824 6.651 1.00 97.06 104 ARG A N 1
ATOM 823 C CA . ARG A 1 104 ? 14.390 -7.196 5.237 1.00 97.06 104 ARG A CA 1
ATOM 824 C C . ARG A 1 104 ? 13.483 -6.250 4.462 1.00 97.06 104 ARG A C 1
ATOM 826 O O . ARG A 1 104 ? 13.797 -5.942 3.316 1.00 97.06 104 ARG A O 1
ATOM 833 N N . VAL A 1 105 ? 12.409 -5.744 5.067 1.00 96.69 105 VAL A N 1
ATOM 834 C CA . VAL A 1 105 ? 11.555 -4.716 4.446 1.00 96.69 105 VAL A CA 1
ATOM 835 C C . VAL A 1 105 ? 12.377 -3.465 4.149 1.00 96.69 105 VAL A C 1
ATOM 837 O O . VAL A 1 105 ? 12.321 -2.959 3.029 1.00 96.69 105 VAL A O 1
ATOM 840 N N . ALA A 1 106 ? 13.196 -3.013 5.105 1.00 94.44 106 ALA A N 1
ATOM 841 C CA . ALA A 1 106 ? 14.078 -1.866 4.910 1.00 94.44 106 ALA A CA 1
ATOM 842 C C . ALA A 1 106 ? 15.132 -2.105 3.813 1.00 94.44 106 ALA A C 1
ATOM 844 O O . ALA A 1 106 ? 15.528 -1.166 3.136 1.00 94.44 106 ALA A O 1
ATOM 845 N N . GLU A 1 107 ? 15.603 -3.338 3.616 1.00 95.25 107 GLU A N 1
ATOM 846 C CA . GLU A 1 107 ? 16.539 -3.679 2.534 1.00 95.25 107 GLU A CA 1
ATOM 847 C C . GLU A 1 107 ? 15.859 -3.726 1.156 1.00 95.25 107 GLU A C 1
ATOM 849 O O . GLU A 1 107 ? 16.462 -3.343 0.150 1.00 95.25 107 GLU A O 1
ATOM 854 N N . VAL A 1 108 ? 14.614 -4.207 1.105 1.00 96.19 108 VAL A N 1
ATOM 855 C CA . VAL A 1 108 ? 13.883 -4.482 -0.136 1.00 96.19 108 VAL A CA 1
ATOM 856 C C . VAL A 1 108 ? 13.169 -3.249 -0.673 1.00 96.19 108 VAL A C 1
ATOM 858 O O . VAL A 1 108 ? 13.296 -2.966 -1.864 1.00 96.19 108 VAL A O 1
ATOM 861 N N . PHE A 1 109 ? 12.434 -2.513 0.161 1.00 95.19 109 PHE A N 1
ATOM 862 C CA . PHE A 1 109 ? 11.564 -1.431 -0.296 1.00 95.19 109 PHE A CA 1
ATOM 863 C C . PHE A 1 109 ? 12.242 -0.056 -0.209 1.00 95.19 109 PHE A C 1
ATOM 865 O O . PHE A 1 109 ? 12.969 0.275 0.734 1.00 95.19 109 PHE A O 1
ATOM 872 N N . ALA A 1 110 ? 12.055 0.749 -1.254 1.00 91.31 110 ALA A N 1
ATOM 873 C CA . ALA A 1 110 ? 12.715 2.044 -1.410 1.00 91.31 110 ALA A CA 1
ATOM 874 C C . ALA A 1 110 ? 11.969 3.194 -0.720 1.00 91.31 110 ALA A C 1
ATOM 876 O O . ALA A 1 110 ? 12.588 4.182 -0.342 1.00 91.31 110 ALA A O 1
ATOM 877 N N . ASP A 1 111 ? 10.656 3.065 -0.568 1.00 89.62 111 ASP A N 1
ATOM 878 C CA . ASP A 1 111 ? 9.707 4.126 -0.218 1.00 89.62 111 ASP A CA 1
ATOM 879 C C . ASP A 1 111 ? 9.215 4.059 1.236 1.00 89.62 111 ASP A C 1
ATOM 881 O O . ASP A 1 111 ? 8.222 4.698 1.601 1.00 89.62 111 ASP A O 1
ATOM 885 N N . VAL A 1 112 ? 9.913 3.284 2.068 1.00 94.00 112 VAL A N 1
ATOM 886 C CA . VAL A 1 112 ? 9.547 3.035 3.461 1.00 94.00 112 VAL A CA 1
ATOM 887 C C . VAL A 1 112 ? 10.735 3.164 4.400 1.00 94.00 112 VAL A C 1
ATOM 889 O O . VAL A 1 112 ? 11.859 2.762 4.089 1.00 94.00 112 VAL A O 1
ATOM 892 N N . GLU A 1 113 ? 10.451 3.672 5.594 1.00 94.19 113 GLU A N 1
ATOM 893 C CA . GLU A 1 113 ? 11.428 3.841 6.666 1.00 94.19 113 GLU A CA 1
ATOM 894 C C . GLU A 1 113 ? 10.901 3.216 7.962 1.00 94.19 113 GLU A C 1
ATOM 896 O O . GLU A 1 113 ? 9.717 3.398 8.272 1.00 94.19 113 GLU A O 1
ATOM 901 N N . PRO A 1 114 ? 11.732 2.473 8.723 1.00 94.75 114 PRO A N 1
ATOM 902 C CA . PRO A 1 114 ? 11.325 1.920 10.009 1.00 94.75 114 PRO A CA 1
ATOM 903 C C . PRO A 1 114 ? 10.869 3.037 10.937 1.00 94.75 114 PRO A C 1
ATOM 905 O O . PRO A 1 114 ? 11.607 3.991 11.184 1.00 94.75 114 PRO A O 1
ATOM 908 N N . ALA A 1 115 ? 9.653 2.927 11.457 1.00 94.00 115 ALA A N 1
ATOM 909 C CA . ALA A 1 115 ? 9.121 3.948 12.335 1.00 94.00 115 ALA A CA 1
ATOM 910 C C . ALA A 1 115 ? 7.987 3.368 13.184 1.00 94.00 115 ALA A C 1
ATOM 912 O O . ALA A 1 115 ? 6.904 3.059 12.680 1.00 94.00 115 ALA A O 1
ATOM 913 N N . ALA A 1 116 ? 8.234 3.272 14.492 1.00 91.19 116 ALA A N 1
ATOM 914 C CA . ALA A 1 116 ? 7.234 2.825 15.449 1.00 91.19 116 ALA A CA 1
ATOM 915 C C . ALA A 1 116 ? 6.027 3.787 15.459 1.00 91.19 116 ALA A C 1
ATOM 917 O O . ALA A 1 116 ? 6.217 5.009 15.383 1.00 91.19 116 ALA A O 1
ATOM 918 N N . PRO A 1 117 ? 4.793 3.268 15.527 1.00 90.00 117 PRO A N 1
ATOM 919 C CA . PRO A 1 117 ? 3.606 4.096 15.646 1.00 90.00 117 PRO A CA 1
ATOM 920 C C . PRO A 1 117 ? 3.458 4.583 17.093 1.00 90.00 117 PRO A C 1
ATOM 922 O O . PRO A 1 117 ? 3.512 3.799 18.035 1.00 90.00 117 PRO A O 1
ATOM 925 N N . THR A 1 118 ? 3.288 5.892 17.276 1.00 86.12 118 THR A N 1
ATOM 926 C CA . THR A 1 118 ? 3.243 6.527 18.608 1.00 86.12 118 THR A CA 1
ATOM 927 C C . THR A 1 118 ? 1.884 7.126 18.964 1.00 86.12 118 THR A C 1
ATOM 929 O O . THR A 1 118 ? 1.680 7.513 20.109 1.00 86.12 118 THR A O 1
ATOM 932 N N . GLY A 1 119 ? 0.953 7.199 18.013 1.00 92.69 119 GLY A N 1
ATOM 933 C CA . GLY A 1 119 ? -0.393 7.731 18.217 1.00 92.69 119 GLY A CA 1
ATOM 934 C C . GLY A 1 119 ? -1.460 6.845 17.587 1.00 92.69 119 GLY A C 1
ATOM 935 O O . GLY A 1 119 ? -1.184 5.719 17.173 1.00 92.69 119 GLY A O 1
ATOM 936 N N . ARG A 1 120 ? -2.681 7.374 17.495 1.00 96.38 120 ARG A N 1
ATOM 937 C CA . ARG A 1 120 ? -3.804 6.675 16.865 1.00 96.38 120 ARG A CA 1
ATOM 938 C C . ARG A 1 120 ? -3.568 6.462 15.379 1.00 96.38 120 ARG A C 1
ATOM 940 O O . ARG A 1 120 ? -3.202 7.385 14.651 1.00 96.38 120 ARG A O 1
ATOM 947 N N . LEU A 1 121 ? -3.842 5.242 14.951 1.00 96.56 121 LEU A N 1
ATOM 948 C CA . LEU A 1 121 ? -3.784 4.787 13.578 1.00 96.56 121 LEU A CA 1
ATOM 949 C C . LEU A 1 121 ? -5.200 4.579 13.061 1.00 96.56 121 LEU A C 1
ATOM 951 O O . LEU A 1 121 ? -6.020 3.947 13.729 1.00 96.56 121 LEU A O 1
ATOM 955 N N . TYR A 1 122 ? -5.471 5.089 11.865 1.00 95.56 122 TYR A N 1
ATOM 956 C CA . TYR A 1 122 ? -6.810 5.089 11.288 1.00 95.56 122 TYR A CA 1
ATOM 957 C C . TYR A 1 122 ? -6.856 4.237 10.028 1.00 95.56 122 TYR A C 1
ATOM 959 O O . TYR A 1 122 ? -6.069 4.430 9.104 1.00 95.56 122 TYR A O 1
ATOM 967 N N . LEU A 1 123 ? -7.795 3.302 9.968 1.00 94.50 123 LEU A N 1
ATOM 968 C CA . LEU A 1 123 ? -8.006 2.440 8.811 1.00 94.50 123 LEU A CA 1
ATOM 969 C C . LEU A 1 123 ? -9.428 2.643 8.275 1.00 94.50 123 LEU A C 1
ATOM 971 O O . LEU A 1 123 ? -10.379 2.211 8.929 1.00 94.50 123 LEU A O 1
ATOM 975 N N . PRO A 1 124 ? -9.605 3.297 7.113 1.00 91.56 124 PRO A N 1
ATOM 976 C CA . PRO A 1 124 ? -10.928 3.535 6.555 1.00 91.56 124 PRO A CA 1
ATOM 977 C C . PRO A 1 124 ? -11.609 2.228 6.156 1.00 91.56 124 PRO A C 1
ATOM 979 O O . PRO A 1 124 ? -10.992 1.337 5.562 1.00 91.56 124 PRO A O 1
ATOM 982 N N . LEU A 1 125 ? -12.906 2.145 6.442 1.00 87.75 125 LEU A N 1
ATOM 983 C CA . LEU A 1 125 ? -13.777 1.113 5.904 1.00 87.75 125 LEU A CA 1
ATOM 984 C C . LEU A 1 125 ? -14.510 1.678 4.690 1.00 87.75 125 LEU A C 1
ATOM 986 O O . LEU A 1 125 ? -15.530 2.350 4.814 1.00 87.75 125 LEU A O 1
ATOM 990 N N . SER A 1 126 ? -13.966 1.407 3.508 1.00 72.31 126 SER A N 1
ATOM 991 C CA . SER A 1 126 ? -14.624 1.668 2.231 1.00 72.31 126 SER A CA 1
ATOM 992 C C . SER A 1 126 ? -15.052 0.352 1.580 1.00 72.31 126 SER A C 1
ATOM 994 O O . SER A 1 126 ? -14.452 -0.701 1.809 1.00 72.31 126 SER A O 1
ATOM 996 N N . SER A 1 127 ? -16.076 0.413 0.727 1.00 54.28 127 SER A N 1
ATOM 997 C CA . SER A 1 127 ? -16.511 -0.715 -0.110 1.00 54.28 127 SER A CA 1
ATOM 998 C C . SER A 1 127 ? -15.4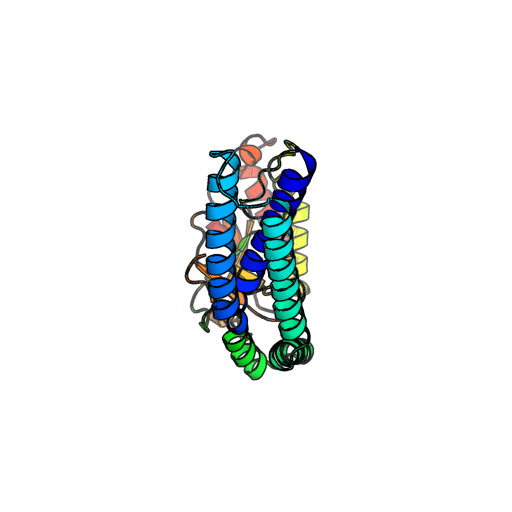30 -1.182 -1.093 1.00 54.28 127 SER A C 1
ATOM 1000 O O . SER A 1 127 ? -15.465 -2.322 -1.550 1.00 54.28 127 SER A O 1
ATOM 1002 N N . ARG A 1 128 ? -14.426 -0.337 -1.371 1.00 56.12 128 ARG A N 1
ATOM 1003 C CA . ARG A 1 128 ? -13.248 -0.663 -2.184 1.00 56.12 128 ARG A CA 1
ATOM 1004 C C . ARG A 1 128 ? -11.965 -0.464 -1.386 1.00 56.12 128 ARG A C 1
ATOM 1006 O O . ARG A 1 128 ? -11.300 0.570 -1.452 1.00 56.12 128 ARG A O 1
ATOM 1013 N N . ARG A 1 129 ? -11.616 -1.473 -0.596 1.00 52.81 129 ARG A N 1
ATOM 1014 C CA . ARG A 1 129 ? -10.376 -1.509 0.183 1.00 52.81 129 ARG A CA 1
ATOM 1015 C C . ARG A 1 129 ? -9.180 -1.698 -0.769 1.00 52.81 129 ARG A C 1
ATOM 1017 O O . ARG A 1 129 ? -8.892 -2.824 -1.152 1.00 52.81 129 ARG A O 1
ATOM 1024 N N . GLY A 1 130 ? -8.493 -0.615 -1.148 1.00 46.59 130 GLY A N 1
ATOM 1025 C CA . GLY A 1 130 ? -7.224 -0.675 -1.903 1.00 46.59 130 GLY A CA 1
ATOM 1026 C C . GLY A 1 130 ? -7.194 0.010 -3.276 1.00 46.59 130 GLY A C 1
ATOM 1027 O O . GLY A 1 130 ? -6.120 0.122 -3.858 1.00 46.59 130 GLY A O 1
ATOM 1028 N N . GLU A 1 131 ? -8.312 0.535 -3.779 1.00 45.31 131 GLU A N 1
ATOM 1029 C CA . GLU A 1 131 ? -8.323 1.351 -5.003 1.00 45.31 131 GLU A CA 1
ATOM 1030 C C . GLU A 1 131 ? -8.230 2.838 -4.635 1.00 45.31 131 GLU A C 1
ATOM 1032 O O . GLU A 1 131 ? -9.242 3.500 -4.416 1.00 45.31 131 GLU A O 1
ATOM 1037 N N . ARG A 1 132 ? -7.016 3.396 -4.524 1.00 47.34 132 ARG A N 1
ATOM 1038 C CA . ARG A 1 132 ? -6.850 4.857 -4.435 1.00 47.34 132 ARG A CA 1
ATOM 1039 C C . ARG A 1 132 ? -6.659 5.463 -5.827 1.00 47.34 132 ARG A C 1
ATOM 1041 O O . ARG A 1 132 ? -5.822 5.008 -6.599 1.00 47.34 132 ARG A O 1
ATOM 1048 N N . ARG A 1 133 ? -7.448 6.518 -6.082 1.00 45.59 133 ARG A N 1
ATOM 1049 C CA . ARG A 1 133 ? -7.223 7.678 -6.970 1.00 45.59 133 ARG A CA 1
ATOM 1050 C C . ARG A 1 133 ? -6.032 7.538 -7.932 1.00 45.59 133 ARG A C 1
ATOM 1052 O O . ARG A 1 133 ? -4.908 7.888 -7.594 1.00 45.59 133 ARG A O 1
ATOM 1059 N N . GLY A 1 134 ? -6.305 7.080 -9.147 1.00 38.78 134 GLY A N 1
ATOM 1060 C CA . GLY A 1 134 ? -5.312 7.005 -10.225 1.00 38.78 134 GLY A CA 1
ATOM 1061 C C . GLY A 1 134 ? -5.801 6.169 -11.401 1.00 38.78 134 GLY A C 1
ATOM 1062 O O . GLY A 1 134 ? -5.567 6.522 -12.554 1.00 38.78 134 GLY A O 1
ATOM 1063 N N . ALA A 1 135 ? -6.598 5.136 -11.121 1.00 39.19 135 ALA A N 1
ATOM 1064 C CA . ALA A 1 135 ? -7.470 4.543 -12.120 1.00 39.19 135 ALA A CA 1
ATOM 1065 C C . ALA A 1 135 ? -8.641 5.506 -12.354 1.00 39.19 135 ALA A C 1
ATOM 1067 O O . ALA A 1 135 ? -9.675 5.437 -11.694 1.00 39.19 135 ALA A O 1
ATOM 1068 N N . SER A 1 136 ? -8.445 6.449 -13.277 1.00 39.62 136 SER A N 1
ATOM 1069 C CA . SER A 1 136 ? -9.556 6.959 -14.073 1.00 39.62 136 SER A CA 1
ATOM 1070 C C . SER A 1 136 ? -10.300 5.729 -14.584 1.00 39.62 136 SER A C 1
ATOM 1072 O O . SER A 1 136 ? -9.766 4.989 -15.414 1.00 39.62 136 SER A O 1
ATOM 1074 N N . SER A 1 137 ? -11.477 5.441 -14.025 1.00 39.47 137 SER A N 1
ATOM 1075 C CA . SER A 1 137 ? -12.390 4.482 -14.622 1.00 39.47 137 SER A CA 1
ATOM 1076 C C . SER A 1 137 ? -12.805 5.073 -15.966 1.00 39.47 137 SER A C 1
ATOM 1078 O O . SER A 1 137 ? -13.782 5.804 -16.095 1.00 39.47 137 SER A O 1
ATOM 1080 N N . ALA A 1 138 ? -12.039 4.734 -17.002 1.00 43.22 138 ALA A N 1
ATOM 1081 C CA . ALA A 1 138 ? -12.379 4.991 -18.397 1.00 43.22 138 ALA A CA 1
ATOM 1082 C C . ALA A 1 138 ? -13.714 4.322 -18.805 1.00 43.22 138 ALA A C 1
ATOM 1084 O O . ALA A 1 138 ? -14.163 4.485 -19.934 1.00 43.22 138 ALA A O 1
ATOM 1085 N N . THR A 1 139 ? -14.353 3.589 -17.885 1.00 43.25 139 THR A N 1
ATOM 1086 C CA . THR A 1 139 ? -15.647 2.922 -18.024 1.00 43.25 139 THR A CA 1
ATOM 1087 C C . THR A 1 139 ? -16.814 3.634 -17.328 1.00 43.25 139 THR A C 1
ATOM 1089 O O . THR A 1 139 ? -17.936 3.156 -17.443 1.00 43.25 139 THR A O 1
ATOM 1092 N N . GLY A 1 140 ? -16.621 4.774 -16.646 1.00 40.50 140 GLY A N 1
ATOM 1093 C CA . GLY A 1 140 ? -17.751 5.525 -16.066 1.00 40.50 140 GLY A CA 1
ATOM 1094 C C . GLY A 1 140 ? -18.507 4.782 -14.953 1.00 40.50 140 GLY A C 1
ATOM 1095 O O . GLY A 1 140 ? -19.682 5.052 -14.712 1.00 40.50 140 GLY A O 1
ATOM 1096 N N . GLU A 1 141 ? -17.855 3.837 -14.273 1.00 44.41 141 GLU A N 1
ATOM 1097 C CA . GLU A 1 141 ? -18.485 3.026 -13.231 1.00 44.41 141 GLU A CA 1
ATOM 1098 C C . GLU A 1 141 ? -18.424 3.699 -11.854 1.00 44.41 141 GLU A C 1
ATOM 1100 O O . GLU A 1 141 ? -17.355 3.841 -11.260 1.00 44.41 141 GLU A O 1
ATOM 1105 N N . SER A 1 142 ? -19.622 4.079 -11.395 1.00 48.16 142 SER A N 1
ATOM 1106 C CA . SER A 1 142 ? -20.123 4.307 -10.032 1.00 48.16 142 SER A CA 1
ATOM 1107 C C . SER A 1 142 ? -19.101 4.671 -8.952 1.00 48.16 142 SER A C 1
ATOM 1109 O O . SER A 1 142 ? -18.277 3.847 -8.544 1.00 48.16 142 SER A O 1
ATOM 1111 N N . ALA A 1 143 ? -19.257 5.889 -8.418 1.00 52.19 143 ALA A N 1
ATOM 1112 C CA . ALA A 1 143 ? -18.619 6.360 -7.190 1.00 52.19 143 ALA A CA 1
ATOM 1113 C C . ALA A 1 143 ? -18.680 5.290 -6.076 1.00 52.19 143 ALA A C 1
ATOM 1115 O O . ALA A 1 143 ? -19.644 4.515 -6.030 1.00 52.19 143 ALA A O 1
ATOM 1116 N N . PRO A 1 144 ? -17.661 5.204 -5.201 1.00 54.59 144 PRO A N 1
ATOM 1117 C CA . PRO A 1 144 ? -17.620 4.203 -4.141 1.00 54.59 144 PRO A CA 1
ATOM 1118 C C . PRO A 1 144 ? -18.866 4.322 -3.256 1.00 54.59 144 PRO A C 1
ATOM 1120 O O . PRO A 1 144 ? -18.992 5.248 -2.467 1.00 54.59 144 PRO A O 1
ATOM 1123 N N . GLN A 1 145 ? -19.802 3.378 -3.382 1.00 63.50 145 GLN A N 1
ATOM 1124 C CA . GLN A 1 145 ? -20.996 3.363 -2.541 1.00 63.50 145 GLN A CA 1
ATOM 1125 C C . GLN A 1 145 ? -20.576 3.106 -1.095 1.00 63.50 145 GLN A C 1
ATOM 1127 O O . GLN A 1 145 ? -19.887 2.120 -0.808 1.00 63.50 145 GLN A O 1
ATOM 1132 N N . ALA A 1 146 ? -20.977 3.993 -0.186 1.00 68.62 146 ALA A N 1
ATOM 1133 C CA . ALA A 1 146 ? -20.809 3.776 1.240 1.00 68.62 146 ALA A CA 1
ATOM 1134 C C . ALA A 1 146 ? -21.475 2.452 1.647 1.00 68.62 146 ALA A C 1
ATOM 1136 O O . ALA A 1 146 ? -22.591 2.150 1.220 1.00 68.62 146 ALA A O 1
ATOM 1137 N N . LEU A 1 147 ? -20.774 1.660 2.461 1.00 83.12 147 LEU A N 1
ATOM 1138 C CA . LEU A 1 147 ? -21.298 0.400 2.984 1.00 83.12 147 LEU A CA 1
ATOM 1139 C C . LEU A 1 147 ? -22.581 0.651 3.779 1.00 83.12 147 LEU A C 1
ATOM 1141 O O . LEU A 1 147 ? -22.682 1.647 4.487 1.00 83.12 147 LEU A O 1
ATOM 1145 N N . GLU A 1 148 ? -23.534 -0.276 3.710 1.00 88.75 148 GLU A N 1
ATOM 1146 C CA . GLU A 1 148 ? -24.695 -0.264 4.603 1.00 88.75 148 GLU A CA 1
ATOM 1147 C C . GLU A 1 148 ? -24.259 -0.379 6.074 1.00 88.75 148 GLU A C 1
ATOM 1149 O O . GLU A 1 148 ? -23.297 -1.108 6.348 1.00 88.75 148 GLU A O 1
ATOM 1154 N N . PRO A 1 149 ? -24.970 0.254 7.034 1.00 91.75 149 PRO A N 1
ATOM 1155 C CA . PRO A 1 149 ? -24.620 0.198 8.454 1.00 91.75 149 PRO A CA 1
ATOM 1156 C C . PRO A 1 149 ? -24.352 -1.220 8.964 1.00 91.75 149 P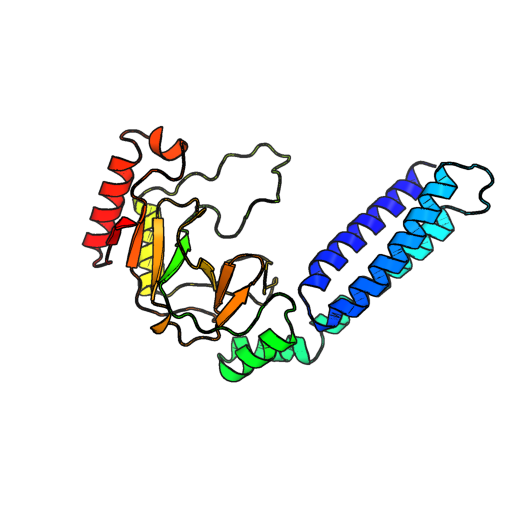RO A C 1
ATOM 1158 O O . PRO A 1 149 ? -23.311 -1.480 9.562 1.00 91.75 149 PRO A O 1
ATOM 1161 N N . ASP A 1 150 ? -25.254 -2.164 8.688 1.00 93.06 150 ASP A N 1
ATOM 1162 C CA . ASP A 1 150 ? -25.122 -3.545 9.155 1.00 93.06 150 ASP A CA 1
ATOM 1163 C C . ASP A 1 150 ? -23.883 -4.244 8.574 1.00 93.06 150 ASP A C 1
ATOM 1165 O O . ASP A 1 150 ? -23.185 -4.959 9.296 1.00 93.06 150 ASP A O 1
ATOM 1169 N N . ALA A 1 151 ? -23.561 -3.996 7.299 1.00 92.38 151 ALA A N 1
ATOM 1170 C CA . ALA A 1 151 ? -22.378 -4.552 6.645 1.00 92.38 151 ALA A CA 1
ATOM 1171 C C . ALA A 1 151 ? -21.085 -3.939 7.203 1.00 92.38 151 ALA A C 1
ATOM 1173 O O . ALA A 1 151 ? -20.143 -4.663 7.529 1.00 92.38 151 ALA A O 1
ATOM 1174 N N . ALA A 1 152 ? -21.056 -2.615 7.377 1.00 91.94 152 ALA A N 1
ATOM 1175 C CA . ALA A 1 152 ? -19.920 -1.904 7.949 1.00 91.94 152 ALA A CA 1
ATOM 1176 C C . ALA A 1 152 ? -19.626 -2.383 9.382 1.00 91.94 152 ALA A C 1
ATOM 1178 O O . ALA A 1 152 ? -18.483 -2.699 9.718 1.00 91.94 152 ALA A O 1
ATOM 1179 N N . VAL A 1 153 ? -20.662 -2.527 10.214 1.00 95.12 153 VAL A N 1
ATOM 1180 C CA . VAL A 1 153 ? -20.521 -3.029 11.587 1.00 95.12 153 VAL A CA 1
ATOM 1181 C C . VAL A 1 153 ? -20.127 -4.504 11.623 1.00 95.12 153 VAL A C 1
ATOM 1183 O O . VAL A 1 153 ? -19.296 -4.886 12.448 1.00 95.12 153 VAL A O 1
ATOM 1186 N N . ALA A 1 154 ? -20.664 -5.337 10.729 1.00 95.31 154 ALA A N 1
ATOM 1187 C CA . ALA A 1 154 ? -20.235 -6.728 10.609 1.00 95.31 154 ALA A CA 1
ATOM 1188 C C . ALA A 1 154 ? -18.738 -6.831 10.273 1.00 95.31 154 ALA A C 1
ATOM 1190 O O . ALA A 1 154 ? -18.039 -7.647 10.874 1.00 95.31 154 ALA A O 1
ATOM 1191 N N . MET A 1 155 ? -18.227 -5.964 9.390 1.00 94.62 155 MET A N 1
ATOM 1192 C CA . MET A 1 155 ? -16.797 -5.893 9.075 1.00 94.62 155 MET A CA 1
ATOM 1193 C C . MET A 1 155 ? -15.951 -5.472 10.281 1.00 94.62 155 MET A C 1
ATOM 1195 O O . MET A 1 155 ? -14.943 -6.123 10.555 1.00 94.62 155 MET A O 1
ATOM 1199 N N . VAL A 1 156 ? -16.353 -4.436 11.033 1.00 96.25 156 VAL A N 1
ATOM 1200 C CA . VAL A 1 156 ? -15.649 -4.043 12.273 1.00 96.25 156 VAL A CA 1
ATOM 1201 C C . VAL A 1 156 ? -15.626 -5.202 13.264 1.00 96.25 156 VAL A C 1
ATOM 1203 O O . VAL A 1 156 ? -14.573 -5.531 13.803 1.00 96.25 156 VAL A O 1
ATOM 1206 N N . ALA A 1 157 ? -16.772 -5.845 13.487 1.00 96.62 157 ALA A N 1
ATOM 1207 C CA . ALA A 1 157 ? -16.891 -6.943 14.438 1.00 96.62 157 ALA A CA 1
ATOM 1208 C C . ALA A 1 157 ? -16.036 -8.155 14.042 1.00 96.62 157 ALA A C 1
ATOM 1210 O O . ALA A 1 157 ? -15.432 -8.785 14.911 1.00 96.62 157 ALA A O 1
ATOM 1211 N N . ALA A 1 158 ? -15.949 -8.462 12.744 1.00 96.06 158 ALA A N 1
ATOM 1212 C CA . ALA A 1 158 ? -15.050 -9.490 12.232 1.00 96.06 158 ALA A CA 1
ATOM 1213 C C . ALA A 1 158 ? -13.582 -9.117 12.487 1.00 96.06 158 ALA A C 1
ATOM 1215 O O . ALA A 1 158 ? -12.838 -9.926 13.026 1.00 96.06 158 ALA A O 1
ATOM 1216 N N . MET A 1 159 ? -13.168 -7.877 12.207 1.00 96.94 159 MET A N 1
ATOM 1217 C CA . MET A 1 159 ? -11.787 -7.445 12.465 1.00 96.94 159 MET A CA 1
ATOM 1218 C C . MET A 1 159 ? -11.443 -7.390 13.958 1.00 96.94 159 MET A C 1
ATOM 1220 O O . MET A 1 159 ? -10.314 -7.699 14.324 1.00 96.94 159 MET A O 1
ATOM 1224 N N . ALA A 1 160 ? -12.399 -7.056 14.827 1.00 96.75 160 ALA A N 1
ATOM 1225 C CA . ALA A 1 160 ? -12.199 -7.081 16.276 1.00 96.75 160 ALA A CA 1
ATOM 1226 C C . ALA A 1 160 ? -12.002 -8.510 16.805 1.00 96.75 160 ALA A C 1
ATOM 1228 O O . ALA A 1 160 ? -11.189 -8.740 17.696 1.00 96.75 160 ALA A O 1
ATOM 1229 N N . ARG A 1 161 ? -12.734 -9.480 16.244 1.00 96.94 161 ARG A N 1
ATOM 1230 C CA . ARG A 1 161 ? -12.663 -10.889 16.647 1.00 96.94 161 ARG A CA 1
ATOM 1231 C C . ARG A 1 161 ? -11.455 -11.603 16.051 1.00 96.94 161 ARG A C 1
ATOM 1233 O O . ARG A 1 161 ? -10.714 -12.282 16.757 1.00 96.94 161 ARG A O 1
ATOM 1240 N N . ASP A 1 162 ? -11.287 -11.463 14.745 1.00 97.00 162 ASP A N 1
ATOM 1241 C CA . ASP A 1 162 ? -10.363 -12.266 13.958 1.00 97.00 162 ASP A CA 1
ATOM 1242 C C . ASP A 1 162 ? -9.046 -11.522 13.709 1.00 97.00 162 ASP A C 1
ATOM 1244 O O . ASP A 1 162 ? -8.072 -12.139 13.295 1.00 97.00 162 ASP A O 1
ATOM 1248 N N . GLY A 1 163 ? -8.962 -10.220 13.977 1.00 97.38 163 GLY A N 1
ATOM 1249 C CA . GLY A 1 163 ? -7.813 -9.374 13.659 1.00 97.38 163 GLY A CA 1
ATOM 1250 C C . GLY A 1 163 ? -7.880 -8.763 12.256 1.00 97.38 163 GLY A C 1
ATOM 1251 O O . GLY A 1 163 ? -8.638 -9.195 11.387 1.00 97.38 163 GLY A O 1
ATOM 1252 N N . ILE A 1 164 ? -7.058 -7.740 12.034 1.00 96.88 164 ILE A N 1
ATOM 1253 C CA . ILE A 1 164 ? -7.007 -6.974 10.787 1.00 96.88 164 ILE A CA 1
ATOM 1254 C C . ILE A 1 164 ? -6.078 -7.678 9.796 1.00 96.88 164 ILE A C 1
ATOM 1256 O O . ILE A 1 164 ? -4.906 -7.907 10.087 1.00 96.88 164 ILE A O 1
ATOM 1260 N N . GLU A 1 165 ? -6.595 -7.998 8.614 1.00 95.19 165 GLU A N 1
ATOM 1261 C CA . GLU A 1 165 ? -5.810 -8.555 7.509 1.00 95.19 165 GLU A CA 1
ATOM 1262 C C . GLU A 1 165 ? -5.175 -7.456 6.639 1.00 95.19 165 GLU A C 1
ATOM 1264 O O . GLU A 1 165 ? -5.783 -6.384 6.481 1.00 95.19 165 GLU A O 1
ATOM 1269 N N . PRO A 1 166 ? -4.008 -7.730 6.022 1.00 93.50 166 PRO A N 1
ATOM 1270 C CA . PRO A 1 166 ? -3.420 -6.889 4.984 1.00 93.50 166 PRO A CA 1
ATOM 1271 C C . PRO A 1 166 ? -4.390 -6.518 3.863 1.00 93.50 166 PRO A C 1
ATOM 1273 O O . PRO A 1 166 ? -5.223 -7.327 3.449 1.00 93.50 166 PRO A O 1
ATOM 1276 N N . GLN A 1 167 ? -4.269 -5.301 3.327 1.00 87.31 167 GLN A N 1
ATOM 1277 C CA . GLN A 1 167 ? -5.079 -4.897 2.177 1.00 87.31 167 GLN A CA 1
ATOM 1278 C C . GLN A 1 167 ? -4.548 -5.532 0.881 1.00 87.31 167 GLN A C 1
ATOM 1280 O O . GLN A 1 167 ? -3.337 -5.720 0.728 1.00 87.31 167 GLN A O 1
ATOM 1285 N N . PRO A 1 168 ? -5.438 -5.860 -0.072 1.00 77.00 168 PRO A N 1
ATOM 1286 C CA . PRO A 1 168 ? -5.024 -6.392 -1.359 1.00 77.00 168 PRO A CA 1
ATOM 1287 C C . PRO A 1 168 ? -4.314 -5.326 -2.203 1.00 77.00 168 PRO A C 1
ATOM 1289 O O . PRO A 1 168 ? -4.542 -4.124 -2.057 1.00 77.00 168 PRO A O 1
ATOM 1292 N N . GLY A 1 169 ? -3.503 -5.806 -3.142 1.00 71.19 169 GLY A N 1
ATOM 1293 C CA . GLY A 1 169 ? -2.966 -5.005 -4.232 1.00 71.19 169 GLY A CA 1
ATOM 1294 C C . GLY A 1 169 ? -1.601 -4.363 -3.955 1.00 71.19 169 GLY A C 1
ATOM 1295 O O . GLY A 1 169 ? -1.270 -4.008 -2.814 1.00 71.19 169 GLY A O 1
ATOM 1296 N N . PRO A 1 170 ? -0.796 -4.200 -5.018 1.00 75.25 170 PRO A N 1
ATOM 1297 C CA . PRO A 1 170 ? 0.493 -3.544 -4.918 1.00 75.25 170 PRO A CA 1
ATOM 1298 C C . PRO A 1 170 ? 0.323 -2.071 -4.538 1.00 75.25 170 PRO A C 1
ATOM 1300 O O . PRO A 1 170 ? -0.655 -1.422 -4.906 1.00 75.25 170 PRO A O 1
ATOM 1303 N N . GLY A 1 171 ? 1.298 -1.520 -3.828 1.00 81.62 171 GLY A N 1
ATOM 1304 C CA . GLY A 1 171 ? 1.280 -0.119 -3.428 1.00 81.62 171 GLY A CA 1
ATOM 1305 C C . GLY A 1 171 ? 2.570 0.258 -2.726 1.00 81.62 171 GLY A C 1
ATOM 1306 O O . GLY A 1 171 ? 3.561 -0.461 -2.810 1.00 81.62 171 GLY A O 1
ATOM 1307 N N . VAL A 1 172 ? 2.558 1.379 -2.020 1.00 85.19 172 VAL A N 1
ATOM 1308 C CA . VAL A 1 172 ? 3.733 1.814 -1.266 1.00 85.19 172 VAL A CA 1
ATOM 1309 C C . VAL A 1 172 ? 4.110 0.768 -0.217 1.00 85.19 172 VAL A C 1
ATOM 1311 O O . VAL A 1 172 ? 3.232 0.252 0.488 1.00 85.19 172 VAL A O 1
ATOM 1314 N N . GLY A 1 173 ? 5.399 0.413 -0.178 1.00 87.81 173 GLY A N 1
ATOM 1315 C CA . GLY A 1 173 ? 5.936 -0.644 0.682 1.00 87.81 173 GLY A CA 1
ATOM 1316 C C . GLY A 1 173 ? 5.332 -2.036 0.472 1.00 87.81 173 GLY A C 1
ATOM 1317 O O . GLY A 1 173 ? 5.330 -2.849 1.390 1.00 87.81 173 GLY A O 1
ATOM 1318 N N . GLY A 1 174 ? 4.750 -2.331 -0.690 1.00 91.88 174 GLY A N 1
ATOM 1319 C CA . GLY A 1 174 ? 4.147 -3.640 -0.913 1.00 91.88 174 GLY A CA 1
ATOM 1320 C C . GLY A 1 174 ? 3.981 -4.023 -2.373 1.00 91.88 174 GLY A C 1
ATOM 1321 O O . GLY A 1 174 ? 3.980 -3.198 -3.286 1.00 91.88 174 GLY A O 1
ATOM 1322 N N . ASP A 1 175 ? 3.803 -5.314 -2.591 1.00 92.88 175 ASP A N 1
ATOM 1323 C CA . ASP A 1 175 ? 3.573 -5.906 -3.899 1.00 92.88 175 ASP A CA 1
ATOM 1324 C C . ASP A 1 175 ? 2.559 -7.054 -3.806 1.00 92.88 175 ASP A C 1
ATOM 1326 O O . ASP A 1 175 ? 1.800 -7.175 -2.841 1.00 92.88 175 ASP A O 1
ATOM 1330 N N . GLU A 1 176 ? 2.493 -7.880 -4.844 1.00 90.88 176 GLU A N 1
ATOM 1331 C CA . GLU A 1 176 ? 1.554 -8.990 -4.919 1.00 90.88 176 GLU A CA 1
ATOM 1332 C C . GLU A 1 176 ? 1.757 -10.025 -3.798 1.00 90.88 176 GLU A C 1
ATOM 1334 O O . GLU A 1 176 ? 0.781 -10.669 -3.401 1.00 90.88 176 GLU A O 1
ATOM 1339 N N . ASN A 1 177 ? 2.968 -10.157 -3.249 1.00 93.25 177 ASN A N 1
ATOM 1340 C CA . ASN A 1 177 ? 3.323 -11.155 -2.235 1.00 93.25 177 ASN A CA 1
ATOM 1341 C C . ASN A 1 177 ? 3.574 -10.538 -0.853 1.00 93.25 177 ASN A C 1
ATOM 1343 O O . ASN A 1 177 ? 3.321 -11.184 0.161 1.00 93.25 177 ASN A O 1
ATOM 1347 N N . VAL A 1 178 ? 4.043 -9.292 -0.796 1.00 95.06 178 VAL A N 1
ATOM 1348 C CA . VAL A 1 178 ? 4.288 -8.561 0.449 1.00 95.06 178 VAL A CA 1
ATOM 1349 C C . VAL A 1 178 ? 3.219 -7.496 0.624 1.00 95.06 178 VAL A C 1
ATOM 1351 O O . VAL A 1 178 ? 3.244 -6.451 -0.023 1.00 95.06 178 VAL A O 1
ATOM 1354 N N . ARG A 1 179 ? 2.270 -7.762 1.519 1.00 94.44 179 ARG A N 1
ATOM 1355 C CA . ARG A 1 179 ? 1.094 -6.914 1.725 1.00 94.44 179 ARG A CA 1
ATOM 1356 C C . ARG A 1 179 ? 1.111 -6.368 3.153 1.00 94.44 179 ARG A C 1
ATOM 1358 O O . ARG A 1 179 ? 0.896 -7.147 4.082 1.00 94.44 179 ARG A O 1
ATOM 1365 N N . PRO A 1 180 ? 1.390 -5.071 3.364 1.00 95.56 180 PRO A N 1
ATOM 1366 C CA . PRO A 1 180 ? 1.250 -4.465 4.679 1.00 95.56 180 PRO A CA 1
ATOM 1367 C C . PRO A 1 180 ? -0.218 -4.152 4.988 1.00 95.56 180 PRO A C 1
ATOM 1369 O O . PRO A 1 180 ? -1.040 -3.976 4.088 1.00 95.56 180 PRO A O 1
ATOM 1372 N N . ILE A 1 181 ? -0.527 -4.002 6.274 1.00 95.56 181 ILE A N 1
ATOM 1373 C CA . ILE A 1 181 ? -1.720 -3.296 6.734 1.00 95.56 181 ILE A CA 1
ATOM 1374 C C . ILE A 1 181 ? -1.399 -1.801 6.734 1.00 95.56 181 ILE A C 1
ATOM 1376 O O . ILE A 1 181 ? -0.500 -1.350 7.444 1.00 95.56 181 ILE A O 1
ATOM 1380 N N . ARG A 1 182 ? -2.130 -1.035 5.929 1.00 94.12 182 ARG A N 1
ATOM 1381 C CA . ARG A 1 182 ? -1.980 0.413 5.775 1.00 94.12 182 ARG A CA 1
ATOM 1382 C C . ARG A 1 182 ? -2.904 1.163 6.730 1.00 94.12 182 ARG A C 1
ATOM 1384 O O . ARG A 1 182 ? -4.104 0.898 6.749 1.00 94.12 182 ARG A O 1
ATOM 1391 N N . PHE A 1 183 ? -2.347 2.107 7.474 1.00 94.44 183 PHE A N 1
ATOM 1392 C CA . PHE A 1 183 ? -3.058 3.031 8.353 1.00 94.44 183 PHE A CA 1
ATOM 1393 C C . PHE A 1 183 ? -2.692 4.479 8.020 1.00 94.44 183 PHE A C 1
ATOM 1395 O O . PHE A 1 183 ? -1.584 4.756 7.566 1.00 94.44 183 PHE A O 1
ATOM 1402 N N . TYR A 1 184 ? -3.591 5.411 8.311 1.00 92.50 184 TYR A N 1
ATOM 1403 C CA . TYR A 1 184 ? -3.340 6.849 8.274 1.00 92.50 184 TYR A CA 1
ATOM 1404 C C . TYR A 1 184 ? -2.936 7.375 9.649 1.00 92.50 184 TYR A C 1
ATOM 1406 O O . TYR A 1 184 ? -3.445 6.917 10.675 1.00 92.50 184 TYR A O 1
ATOM 1414 N N . GLU A 1 185 ? -2.055 8.376 9.659 1.00 88.62 185 GLU A N 1
ATOM 1415 C CA . GLU A 1 185 ? -1.710 9.170 10.844 1.00 88.62 185 GLU A CA 1
ATOM 1416 C C . GLU A 1 185 ? -2.615 10.404 10.942 1.00 88.62 185 GLU A C 1
ATOM 1418 O O . GLU A 1 185 ? -2.182 11.540 10.758 1.00 88.62 185 GLU A O 1
ATOM 1423 N N . GLY A 1 186 ? -3.905 10.167 11.171 1.00 89.94 186 GLY A N 1
ATOM 1424 C CA . GLY A 1 186 ? -4.936 11.200 11.240 1.00 89.94 186 GLY A CA 1
ATOM 1425 C C . GLY A 1 186 ? -6.119 10.918 10.318 1.00 89.94 186 GLY A C 1
ATOM 1426 O O . GLY A 1 186 ? -6.140 9.936 9.578 1.00 89.94 186 GLY A O 1
ATOM 1427 N N . THR A 1 187 ? -7.117 11.795 10.390 1.00 88.88 187 THR A N 1
ATOM 1428 C CA . THR A 1 187 ? -8.378 11.689 9.637 1.00 88.88 187 THR A CA 1
ATOM 1429 C C . THR A 1 187 ? -8.475 12.697 8.491 1.00 88.88 187 THR A C 1
ATOM 1431 O O . THR A 1 187 ? -9.393 12.617 7.678 1.00 88.88 187 THR A O 1
ATOM 1434 N N . GLU A 1 188 ? -7.525 13.631 8.389 1.00 85.06 188 GLU A N 1
ATOM 1435 C CA . GLU A 1 188 ? -7.511 14.656 7.346 1.00 85.06 188 GLU A CA 1
ATOM 1436 C C . GLU A 1 188 ? -7.444 14.016 5.949 1.00 85.06 188 GLU A C 1
ATOM 1438 O O . GLU A 1 188 ? -6.543 13.234 5.643 1.00 85.06 188 GLU A O 1
ATOM 1443 N N . GLY A 1 189 ? -8.421 14.340 5.098 1.00 79.06 189 GLY A N 1
ATOM 1444 C CA . GLY A 1 189 ? -8.508 13.810 3.735 1.00 79.06 189 GLY A CA 1
ATOM 1445 C C . GLY A 1 189 ? -8.893 12.329 3.643 1.00 79.06 189 GLY A C 1
ATOM 1446 O O . GLY A 1 189 ? -8.773 11.744 2.561 1.00 79.06 189 GLY A O 1
ATOM 1447 N N . VAL A 1 190 ? -9.341 11.709 4.742 1.00 83.56 190 VAL A N 1
ATOM 1448 C CA . VAL A 1 190 ? -9.859 10.339 4.718 1.00 83.56 190 VAL A CA 1
ATOM 1449 C C . VAL A 1 190 ? -11.348 10.352 4.392 1.00 83.56 190 VAL A C 1
ATOM 1451 O O . VAL A 1 190 ? -12.189 10.725 5.206 1.00 83.56 190 VAL A O 1
ATOM 1454 N N . ASP A 1 191 ? -11.658 9.900 3.184 1.00 82.56 191 ASP A N 1
ATOM 1455 C CA . ASP A 1 191 ? -13.014 9.796 2.653 1.00 82.56 191 ASP A CA 1
ATOM 1456 C C . ASP A 1 191 ? -13.655 8.460 3.072 1.00 82.56 191 ASP A C 1
ATOM 1458 O O . ASP A 1 191 ? -13.673 7.477 2.327 1.00 82.56 191 ASP A O 1
ATOM 1462 N N . ALA A 1 192 ? -14.046 8.376 4.346 1.00 87.19 192 ALA A N 1
ATOM 1463 C CA . ALA A 1 192 ? -14.737 7.218 4.907 1.00 87.19 192 ALA A CA 1
ATOM 1464 C C . ALA A 1 192 ? -15.594 7.613 6.110 1.00 87.19 192 ALA A C 1
ATOM 1466 O O . ALA A 1 192 ? -15.126 8.291 7.024 1.00 87.19 192 ALA A O 1
ATOM 1467 N N . ALA A 1 193 ? -16.836 7.129 6.142 1.00 89.44 193 ALA A N 1
ATOM 1468 C CA . ALA A 1 193 ? -17.777 7.426 7.224 1.00 89.44 193 ALA A CA 1
ATOM 1469 C C . ALA A 1 193 ? -17.409 6.723 8.535 1.00 89.44 193 ALA A C 1
ATOM 1471 O O . ALA A 1 193 ? -17.672 7.230 9.626 1.00 89.44 193 ALA A O 1
ATOM 1472 N N . LEU A 1 194 ? -16.810 5.538 8.405 1.00 92.00 194 LEU A N 1
ATOM 1473 C CA . LEU A 1 194 ? -16.409 4.671 9.497 1.00 92.00 194 LEU A CA 1
ATOM 1474 C C . LEU A 1 194 ? -14.931 4.308 9.334 1.00 92.00 194 LEU A C 1
ATOM 1476 O O . LEU A 1 194 ? -14.499 3.851 8.272 1.00 92.00 194 LEU A O 1
ATOM 1480 N N . LEU A 1 195 ? -14.166 4.490 10.402 1.00 94.50 195 LEU A N 1
ATOM 1481 C CA . LEU A 1 195 ? -12.761 4.122 10.489 1.00 94.50 195 LEU A CA 1
ATOM 1482 C C . LEU A 1 195 ? -12.555 3.135 11.634 1.00 94.50 195 LEU A C 1
ATOM 1484 O O . LEU A 1 195 ? -13.222 3.208 12.661 1.00 94.50 195 LEU A O 1
ATOM 1488 N N . LEU A 1 196 ? -11.598 2.232 11.479 1.00 96.50 196 LEU A N 1
ATOM 1489 C CA . LEU A 1 196 ? -11.024 1.505 12.602 1.00 96.50 196 LEU A CA 1
ATOM 1490 C C . LEU A 1 196 ? -9.919 2.349 13.219 1.00 96.50 196 LEU A C 1
ATOM 1492 O O . LEU A 1 196 ? -9.077 2.884 12.497 1.00 96.50 196 LEU A O 1
ATOM 1496 N N . ILE A 1 197 ? -9.929 2.447 14.542 1.00 97.75 197 ILE A N 1
ATOM 1497 C CA . ILE A 1 197 ? -8.925 3.155 15.327 1.00 97.75 197 ILE A CA 1
ATOM 1498 C C . ILE A 1 197 ? -8.140 2.118 16.119 1.00 97.75 197 ILE A C 1
ATOM 1500 O O . ILE A 1 197 ? -8.724 1.319 16.848 1.00 97.75 197 ILE A O 1
ATOM 1504 N N . VAL A 1 198 ? -6.820 2.156 15.977 1.00 97.94 198 VAL A N 1
ATOM 1505 C CA . VAL A 1 198 ? -5.875 1.340 16.744 1.00 97.94 198 VAL A CA 1
ATOM 1506 C C . VAL A 1 198 ? -4.897 2.275 17.441 1.00 97.94 198 VAL A C 1
ATOM 1508 O O . VAL A 1 198 ? -4.410 3.226 16.828 1.00 97.94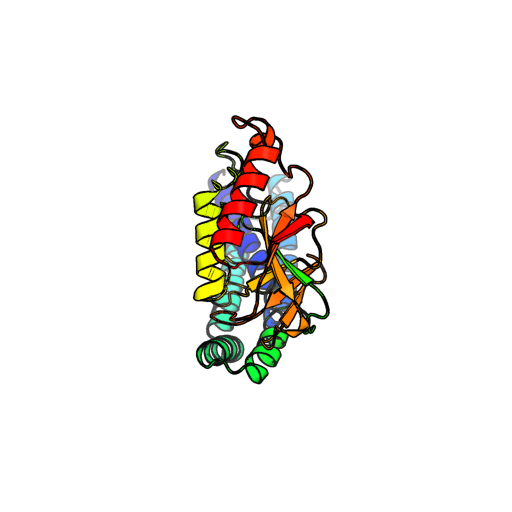 198 VAL A O 1
ATOM 1511 N N . GLU A 1 199 ? -4.583 2.016 18.707 1.00 97.44 199 GLU A N 1
ATOM 1512 C CA . GLU A 1 199 ? -3.526 2.751 19.399 1.00 97.44 199 GLU A CA 1
ATOM 1513 C C . GLU A 1 199 ? -2.154 2.242 18.945 1.00 97.44 199 GLU A C 1
ATOM 1515 O O . GLU A 1 199 ? -1.857 1.047 18.999 1.00 97.44 199 GLU A O 1
ATOM 1520 N N . GLY A 1 200 ? -1.288 3.149 18.487 1.00 96.19 200 GLY A N 1
ATOM 1521 C CA . GLY A 1 200 ? 0.039 2.794 17.985 1.00 96.19 200 GLY A CA 1
ATOM 1522 C C . GLY A 1 200 ? 0.884 2.030 19.006 1.00 96.19 200 GLY A C 1
ATOM 1523 O O . GLY A 1 200 ? 1.595 1.099 18.642 1.00 96.19 200 GLY A O 1
ATOM 1524 N N . SER A 1 201 ? 0.736 2.336 20.298 1.00 96.12 201 SER A N 1
ATOM 1525 C CA . SER A 1 201 ? 1.433 1.630 21.382 1.00 96.12 201 SER A CA 1
ATOM 1526 C C . SER A 1 201 ? 1.111 0.134 21.476 1.00 96.12 201 SER A C 1
ATOM 1528 O O . SER A 1 201 ? 1.914 -0.621 22.032 1.00 96.12 201 SER A O 1
ATOM 1530 N N . ASP A 1 202 ? -0.030 -0.297 20.932 1.00 96.62 202 ASP A N 1
ATOM 1531 C CA . ASP A 1 202 ? -0.460 -1.699 20.928 1.00 96.62 202 ASP A CA 1
ATOM 1532 C C . ASP A 1 202 ? 0.076 -2.466 19.711 1.00 96.62 202 ASP A C 1
ATOM 1534 O O . ASP A 1 202 ? 0.080 -3.699 19.692 1.00 96.62 202 ASP A O 1
ATOM 1538 N N . VAL A 1 203 ? 0.593 -1.760 18.701 1.00 96.75 203 VAL A N 1
ATOM 1539 C CA . VAL A 1 203 ? 1.175 -2.370 17.504 1.00 96.75 203 VAL A CA 1
ATOM 1540 C C . VAL A 1 203 ? 2.608 -2.810 17.795 1.00 96.75 203 VAL A C 1
ATOM 1542 O O . VAL A 1 203 ? 3.549 -2.019 17.774 1.00 96.75 203 VAL A O 1
ATOM 1545 N N . ARG A 1 204 ? 2.777 -4.110 18.054 1.00 94.69 204 ARG A N 1
ATOM 1546 C CA . ARG A 1 204 ? 4.091 -4.742 18.287 1.00 94.69 204 ARG A CA 1
ATOM 1547 C C . ARG A 1 204 ? 4.771 -5.270 17.022 1.00 94.69 204 ARG A C 1
ATOM 1549 O O . ARG A 1 204 ? 5.953 -5.584 17.070 1.00 94.69 204 ARG A O 1
ATOM 1556 N N . ALA A 1 205 ? 4.036 -5.340 15.916 1.00 96.25 205 ALA A N 1
ATOM 1557 C CA . ALA A 1 205 ? 4.536 -5.821 14.635 1.00 96.25 205 ALA A CA 1
ATOM 1558 C C . ALA A 1 205 ? 5.469 -4.798 13.947 1.00 96.25 205 ALA A C 1
ATOM 1560 O O . ALA A 1 205 ? 5.391 -3.598 14.239 1.00 96.25 205 ALA A O 1
ATOM 1561 N N . PRO A 1 206 ? 6.309 -5.235 12.989 1.00 97.38 206 PRO A N 1
ATOM 1562 C CA . PRO A 1 206 ? 7.183 -4.358 12.219 1.00 97.38 206 PRO A CA 1
ATOM 1563 C C . PRO A 1 206 ? 6.392 -3.260 11.517 1.00 97.38 206 PRO A C 1
ATOM 1565 O O . PRO A 1 206 ? 5.510 -3.530 10.697 1.00 97.38 206 PRO A O 1
ATOM 1568 N N . ALA A 1 207 ? 6.726 -2.014 11.843 1.00 97.19 207 ALA A N 1
ATOM 1569 C CA . ALA A 1 207 ? 6.004 -0.841 11.390 1.00 97.19 207 ALA A CA 1
ATOM 1570 C C . ALA A 1 207 ? 6.933 0.147 10.687 1.00 97.19 207 ALA A C 1
ATOM 1572 O O . ALA A 1 207 ? 8.044 0.442 11.135 1.00 97.19 207 ALA A O 1
ATOM 1573 N N . PHE A 1 208 ? 6.438 0.665 9.572 1.00 97.00 208 PHE A N 1
ATOM 1574 C CA . PHE A 1 208 ? 7.148 1.582 8.702 1.00 97.00 208 PHE A CA 1
ATOM 1575 C C . PHE A 1 208 ? 6.279 2.785 8.393 1.00 97.00 208 PHE A C 1
ATOM 1577 O O . PHE A 1 208 ? 5.053 2.734 8.493 1.00 97.00 208 PHE A O 1
ATOM 1584 N N . ARG A 1 209 ? 6.922 3.866 7.974 1.00 95.12 209 ARG A N 1
ATOM 1585 C CA . ARG A 1 209 ? 6.265 5.051 7.440 1.00 95.12 209 ARG A CA 1
ATOM 1586 C C . ARG A 1 209 ? 6.613 5.215 5.968 1.00 95.12 209 ARG A C 1
ATOM 1588 O O . ARG A 1 209 ? 7.766 5.042 5.584 1.00 95.12 209 ARG A O 1
ATOM 1595 N N . SER A 1 210 ? 5.625 5.630 5.181 1.00 90.56 210 SER A N 1
ATOM 1596 C CA . SER A 1 210 ? 5.864 6.263 3.886 1.00 90.56 210 SER A CA 1
ATOM 1597 C C . SER A 1 210 ? 5.923 7.777 4.052 1.00 90.56 210 SER A C 1
ATOM 1599 O O . SER A 1 210 ? 4.957 8.401 4.505 1.00 90.56 210 SER A O 1
ATOM 1601 N N . ALA A 1 211 ? 7.055 8.380 3.688 1.00 78.19 211 ALA A N 1
ATOM 1602 C CA . ALA A 1 211 ? 7.220 9.830 3.751 1.00 78.19 211 ALA A CA 1
ATOM 1603 C C . ALA A 1 211 ? 6.252 10.561 2.804 1.00 78.19 211 ALA A C 1
ATOM 1605 O O . ALA A 1 211 ? 5.722 11.610 3.165 1.00 78.19 211 ALA A O 1
ATOM 1606 N N . GLU A 1 212 ? 5.992 9.980 1.629 1.00 82.44 212 GLU A N 1
ATOM 1607 C CA . GLU A 1 212 ? 5.153 10.571 0.584 1.00 82.44 212 GLU A CA 1
ATOM 1608 C C . GLU A 1 212 ? 3.666 10.549 0.954 1.00 82.44 212 GLU A C 1
ATOM 1610 O O . GLU A 1 212 ? 2.986 11.566 0.837 1.00 82.44 212 GLU A O 1
ATOM 1615 N N . LEU A 1 213 ? 3.162 9.412 1.449 1.00 81.31 213 LEU A N 1
ATOM 1616 C CA . LEU A 1 213 ? 1.721 9.222 1.653 1.00 81.31 213 LEU A CA 1
ATOM 1617 C C . LEU A 1 213 ? 1.229 9.514 3.074 1.00 81.31 213 LEU A C 1
ATOM 1619 O O . LEU A 1 213 ? 0.021 9.491 3.303 1.00 81.31 213 LEU A O 1
ATOM 1623 N N . ARG A 1 214 ? 2.133 9.788 4.029 1.00 83.56 214 ARG A N 1
ATOM 1624 C CA . ARG A 1 214 ? 1.803 9.901 5.470 1.00 83.56 214 ARG A CA 1
ATOM 1625 C C . ARG A 1 214 ? 1.036 8.675 5.993 1.00 83.56 214 ARG A C 1
ATOM 1627 O O . ARG A 1 214 ? 0.162 8.774 6.852 1.00 83.56 214 ARG A O 1
ATOM 1634 N N . GLU A 1 215 ? 1.370 7.514 5.440 1.00 91.06 215 GLU A N 1
ATOM 1635 C CA . GLU A 1 215 ? 0.791 6.224 5.800 1.00 91.06 215 GLU A CA 1
ATOM 1636 C C . GLU A 1 215 ? 1.759 5.443 6.692 1.00 91.06 215 GLU A C 1
ATOM 1638 O O . GLU A 1 215 ? 2.986 5.513 6.538 1.00 91.06 215 GLU A O 1
ATOM 1643 N N . ARG A 1 216 ? 1.186 4.666 7.610 1.00 94.56 216 ARG A N 1
ATOM 1644 C CA . ARG A 1 216 ? 1.869 3.644 8.398 1.00 94.56 216 ARG A CA 1
ATOM 1645 C C . ARG A 1 216 ? 1.592 2.278 7.809 1.00 94.56 216 ARG A C 1
ATOM 1647 O O . ARG A 1 216 ? 0.451 1.940 7.516 1.00 94.56 216 ARG A O 1
ATOM 1654 N N . LEU A 1 217 ? 2.646 1.496 7.653 1.00 96.12 217 LEU A N 1
ATOM 1655 C CA . LEU A 1 217 ? 2.620 0.178 7.041 1.00 96.12 217 LEU A CA 1
ATOM 1656 C C . LEU A 1 217 ? 3.045 -0.835 8.094 1.00 96.12 217 LEU A C 1
ATOM 1658 O O . LEU A 1 217 ? 4.165 -0.761 8.596 1.00 96.12 217 LEU A O 1
ATOM 1662 N N . VAL A 1 218 ? 2.151 -1.755 8.437 1.00 97.38 218 VAL A N 1
ATOM 1663 C CA . VAL A 1 218 ? 2.389 -2.797 9.440 1.00 97.38 218 VAL A CA 1
ATOM 1664 C C . VAL A 1 218 ? 2.484 -4.146 8.739 1.00 97.38 218 VAL A C 1
ATOM 1666 O O . VAL A 1 218 ? 1.540 -4.563 8.069 1.00 97.38 218 VAL A O 1
ATOM 1669 N N . TYR A 1 219 ? 3.613 -4.834 8.879 1.00 97.12 219 TYR A N 1
ATOM 1670 C CA . TYR A 1 219 ? 3.885 -6.086 8.171 1.00 97.12 219 TYR A CA 1
ATOM 1671 C C . TYR A 1 219 ? 3.616 -7.276 9.081 1.00 97.12 219 TYR A C 1
ATOM 1673 O O . TYR A 1 219 ? 4.464 -7.683 9.866 1.00 97.12 219 TYR A O 1
ATOM 1681 N N . VAL A 1 220 ? 2.410 -7.825 8.975 1.00 96.50 220 VAL A N 1
ATOM 1682 C CA . VAL A 1 220 ? 1.981 -9.014 9.712 1.00 96.50 220 VAL A CA 1
ATOM 1683 C C . VAL A 1 220 ? 0.865 -9.701 8.932 1.00 96.50 220 VAL A C 1
ATOM 1685 O O . VAL A 1 220 ? 0.067 -9.031 8.279 1.00 96.50 220 VAL A O 1
ATOM 1688 N N . GLY A 1 221 ? 0.771 -11.031 9.006 1.00 94.44 221 GLY A N 1
ATOM 1689 C CA . GLY A 1 221 ? -0.314 -11.758 8.335 1.00 94.44 221 GLY A CA 1
ATOM 1690 C C . GLY A 1 221 ? -1.703 -11.390 8.871 1.00 94.44 221 GLY A C 1
ATOM 1691 O O . GLY A 1 221 ? -2.687 -11.433 8.136 1.00 94.44 221 GLY A O 1
ATOM 1692 N N . ARG A 1 222 ? -1.784 -11.021 10.155 1.00 96.06 222 ARG A N 1
ATOM 1693 C CA . ARG A 1 222 ? -3.019 -10.639 10.845 1.00 96.06 222 ARG A CA 1
ATOM 1694 C C . ARG A 1 222 ? -2.691 -9.862 12.116 1.00 96.06 222 ARG A C 1
ATOM 1696 O O . ARG A 1 222 ? -2.059 -10.403 13.020 1.00 96.06 222 ARG A O 1
ATOM 1703 N N . LEU A 1 223 ? -3.127 -8.609 12.201 1.00 97.44 223 LEU A N 1
ATOM 1704 C CA . LEU A 1 223 ? -2.888 -7.766 13.370 1.00 97.44 223 LEU A CA 1
ATOM 1705 C C . LEU A 1 223 ? -4.001 -7.962 14.399 1.00 97.44 223 LEU A C 1
ATOM 1707 O O . LEU A 1 223 ? -5.159 -7.631 14.144 1.00 97.44 223 LEU A O 1
ATOM 1711 N N . ARG A 1 224 ? -3.641 -8.493 15.567 1.00 97.25 224 ARG A N 1
ATOM 1712 C CA . ARG A 1 224 ? -4.550 -8.678 16.703 1.00 97.25 224 ARG A CA 1
ATOM 1713 C C . ARG A 1 224 ? -4.222 -7.659 17.781 1.00 97.25 224 ARG A C 1
ATOM 1715 O O . ARG A 1 224 ? -3.245 -7.820 18.504 1.00 97.25 224 ARG A O 1
ATOM 1722 N N . VAL A 1 225 ? -5.033 -6.615 17.851 1.00 97.06 225 VAL A N 1
ATOM 1723 C CA . VAL A 1 225 ? -4.889 -5.491 18.779 1.00 97.06 225 VAL A CA 1
ATOM 1724 C C . VAL A 1 225 ? -6.277 -5.022 19.206 1.00 97.06 225 VAL A C 1
ATOM 1726 O O . VAL A 1 225 ? -7.230 -5.213 18.440 1.00 97.06 225 VAL A O 1
ATOM 1729 N N . PRO A 1 226 ? -6.417 -4.411 20.393 1.00 97.19 226 PRO A N 1
ATOM 1730 C CA . PRO A 1 226 ? -7.621 -3.668 20.728 1.00 97.19 226 PRO A CA 1
ATOM 1731 C C . PRO A 1 226 ? -7.922 -2.631 19.642 1.00 97.19 226 PRO A C 1
ATOM 1733 O O . PRO A 1 226 ? -7.013 -1.991 19.106 1.00 97.19 226 PRO A O 1
ATOM 1736 N N . LEU A 1 227 ? -9.199 -2.483 19.298 1.00 97.50 227 LEU A N 1
ATOM 1737 C CA . LEU A 1 227 ? -9.642 -1.501 18.320 1.00 97.50 227 LEU A CA 1
ATOM 1738 C C . LEU A 1 227 ? -10.914 -0.804 18.781 1.00 97.50 227 LEU A C 1
ATOM 1740 O O . LEU A 1 227 ? -11.717 -1.370 19.523 1.00 97.50 227 LEU A O 1
ATOM 1744 N N . ALA A 1 228 ? -11.098 0.412 18.288 1.00 97.81 228 ALA A N 1
ATOM 1745 C CA . ALA A 1 228 ? -12.335 1.165 18.396 1.00 97.81 228 ALA A CA 1
ATOM 1746 C C . ALA A 1 228 ? -12.856 1.518 16.998 1.00 97.81 228 ALA A C 1
ATOM 1748 O O . ALA A 1 228 ? -12.139 1.446 15.996 1.00 97.81 228 ALA A O 1
ATOM 1749 N N . ALA A 1 229 ? -14.116 1.924 16.934 1.00 97.50 229 ALA A N 1
ATOM 1750 C CA . ALA A 1 229 ? -14.745 2.450 15.738 1.00 97.50 229 ALA A CA 1
ATOM 1751 C C . ALA A 1 229 ? -14.799 3.983 15.793 1.00 97.50 229 ALA A C 1
ATOM 1753 O O . ALA A 1 229 ? -15.370 4.567 16.711 1.00 97.50 229 ALA A O 1
ATOM 1754 N N . GLY A 1 230 ? -14.227 4.643 14.792 1.00 96.25 230 GLY A N 1
ATOM 1755 C CA . GLY A 1 230 ? -14.326 6.081 14.577 1.00 96.25 230 GLY A CA 1
ATOM 1756 C C . GLY A 1 230 ? -15.457 6.413 13.614 1.00 96.25 230 GLY A C 1
ATOM 1757 O O . GLY A 1 230 ? -15.423 5.974 12.467 1.00 96.25 230 GLY A O 1
ATOM 1758 N N . LEU A 1 231 ? -16.438 7.197 14.054 1.00 94.38 231 LEU A N 1
ATOM 1759 C CA . LEU A 1 231 ? -17.499 7.733 13.198 1.00 94.38 231 LEU A CA 1
ATOM 1760 C C . LEU A 1 231 ? -17.266 9.223 12.967 1.00 94.38 231 LEU A C 1
ATOM 1762 O O . LEU A 1 231 ? -17.170 9.976 13.939 1.00 94.38 231 LEU A O 1
ATOM 1766 N N . GLN A 1 232 ? -17.226 9.654 11.705 1.00 91.00 232 GLN A N 1
ATOM 1767 C CA . GLN A 1 232 ? -17.037 11.073 11.404 1.00 91.00 232 GLN A CA 1
ATOM 1768 C C . GLN A 1 232 ? -18.224 11.918 11.881 1.00 91.00 232 GLN A C 1
ATOM 1770 O O . GLN A 1 232 ? -19.390 11.515 11.784 1.00 91.00 232 GLN A O 1
ATOM 1775 N N . ARG A 1 233 ? -17.953 13.121 12.384 1.00 89.44 233 ARG A N 1
ATOM 1776 C CA . ARG A 1 233 ? -19.007 14.069 12.784 1.00 89.44 233 ARG A CA 1
ATOM 1777 C C . ARG A 1 233 ? -19.810 14.597 11.603 1.00 89.44 233 ARG A C 1
ATOM 1779 O O . ARG A 1 233 ? -21.005 14.849 11.757 1.00 89.44 233 ARG A O 1
ATOM 1786 N N . GLN A 1 234 ? -19.172 14.749 10.452 1.00 86.12 234 GLN A N 1
ATOM 1787 C CA . GLN A 1 234 ? -19.778 15.243 9.218 1.00 86.12 234 GLN A CA 1
ATOM 1788 C C . GLN A 1 234 ? -19.765 14.144 8.160 1.00 86.12 234 GLN A C 1
ATOM 1790 O O . GLN A 1 234 ? -18.973 13.204 8.264 1.00 86.12 234 GLN A O 1
ATOM 1795 N N . SER A 1 235 ? -20.673 14.234 7.187 1.00 81.38 235 SER A N 1
ATOM 1796 C CA . SER A 1 235 ? -20.668 13.278 6.089 1.00 81.38 235 SER A CA 1
ATOM 1797 C C . SER A 1 235 ? -19.395 13.469 5.266 1.00 81.38 235 SER A C 1
ATOM 1799 O O . SER A 1 235 ? -19.102 14.600 4.876 1.00 81.38 235 SER A O 1
ATOM 1801 N N . PRO A 1 236 ? -18.633 12.400 5.001 1.00 80.56 236 PRO A N 1
ATOM 1802 C CA . PRO A 1 236 ? -17.456 12.483 4.142 1.00 80.56 236 PRO A CA 1
ATOM 1803 C C . PRO A 1 236 ? -17.829 12.585 2.653 1.00 80.56 236 PRO A C 1
ATOM 1805 O O . PRO A 1 236 ? -16.989 12.977 1.852 1.00 80.56 236 PRO A O 1
ATOM 1808 N N . ASP A 1 237 ? -19.075 12.246 2.299 1.00 76.00 237 ASP A N 1
ATOM 1809 C CA . ASP A 1 237 ? -19.557 12.151 0.921 1.00 76.00 237 ASP A CA 1
ATOM 1810 C C . ASP A 1 237 ? -21.024 12.606 0.810 1.00 76.00 237 ASP A C 1
ATOM 1812 O O . ASP A 1 237 ? -21.869 12.275 1.652 1.00 76.00 237 ASP A O 1
ATOM 1816 N N . ASP A 1 238 ? -21.337 13.331 -0.261 1.00 77.38 238 ASP A N 1
ATOM 1817 C CA . ASP A 1 238 ? -22.675 13.809 -0.609 1.00 77.38 238 ASP A CA 1
ATOM 1818 C C . ASP A 1 238 ? -23.665 12.644 -0.782 1.00 77.38 238 ASP A C 1
ATOM 1820 O O . ASP A 1 238 ? -24.851 12.772 -0.468 1.00 77.38 238 ASP A O 1
ATOM 1824 N N . TRP A 1 239 ? -23.197 11.467 -1.215 1.00 77.25 239 TRP A N 1
ATOM 1825 C CA . TRP A 1 239 ? -24.066 10.301 -1.404 1.00 77.25 239 TRP A CA 1
ATOM 1826 C C . TRP A 1 239 ? -24.721 9.812 -0.116 1.00 77.25 239 TRP A C 1
ATOM 1828 O O . TRP A 1 239 ? -25.856 9.340 -0.156 1.00 77.25 239 TRP A O 1
ATOM 1838 N N . LEU A 1 240 ? -24.036 9.920 1.026 1.00 79.44 240 LEU A N 1
ATOM 1839 C CA . LEU A 1 240 ? -24.594 9.537 2.324 1.00 79.44 240 LEU A CA 1
ATOM 1840 C C . LEU A 1 240 ? -25.690 10.503 2.784 1.00 79.44 240 LEU A C 1
ATOM 1842 O O . LEU A 1 240 ? -26.631 10.070 3.450 1.00 79.44 240 LEU A O 1
ATOM 1846 N N . GLU A 1 241 ? -25.605 11.774 2.391 1.00 81.00 241 GLU A N 1
ATOM 1847 C CA . GLU A 1 241 ? -26.629 12.781 2.689 1.00 81.00 241 GLU A CA 1
ATOM 1848 C C . GLU A 1 241 ? -27.895 12.584 1.852 1.00 81.00 241 GLU A C 1
ATOM 1850 O O . GLU A 1 241 ? -29.002 12.825 2.329 1.00 81.00 241 GLU A O 1
ATOM 1855 N N . LEU A 1 242 ? -27.756 12.065 0.630 1.00 80.69 242 LEU A N 1
ATOM 1856 C CA . LEU A 1 242 ? -28.881 11.779 -0.266 1.00 80.69 242 LEU A CA 1
ATOM 1857 C C . LEU A 1 242 ? -29.687 10.525 0.123 1.00 80.69 242 LEU A C 1
ATOM 1859 O O . LEU A 1 242 ? -30.723 10.241 -0.482 1.00 80.69 242 LEU A O 1
ATOM 1863 N N . ARG A 1 243 ? -29.236 9.751 1.119 1.00 79.31 243 ARG A N 1
ATOM 1864 C CA . ARG A 1 243 ? -29.942 8.551 1.596 1.00 79.31 243 ARG A CA 1
ATOM 1865 C C . ARG A 1 243 ? -31.212 8.926 2.355 1.00 79.31 243 ARG A C 1
ATOM 1867 O O . ARG A 1 243 ? -31.308 9.991 2.959 1.00 79.31 243 ARG A O 1
ATOM 1874 N N . ALA A 1 244 ? -32.178 8.008 2.405 1.00 75.56 244 ALA A N 1
ATOM 1875 C CA . ALA A 1 244 ? -33.340 8.164 3.276 1.00 75.56 244 ALA A CA 1
ATOM 1876 C C . ALA A 1 244 ? -32.879 8.328 4.741 1.00 75.56 244 ALA A C 1
ATOM 1878 O O . ALA A 1 244 ? -32.273 7.419 5.303 1.00 75.56 244 ALA A O 1
ATOM 1879 N N . GLY A 1 245 ? -33.125 9.517 5.308 1.00 83.44 245 GLY A N 1
ATOM 1880 C CA . GLY A 1 245 ? -32.691 9.934 6.650 1.00 83.44 245 GLY A CA 1
ATOM 1881 C C . GLY A 1 245 ? -31.238 10.406 6.789 1.00 83.44 245 GLY A C 1
ATOM 1882 O O . GLY A 1 245 ? -30.825 10.781 7.890 1.00 83.44 245 GLY A O 1
ATOM 1883 N N . GLY A 1 246 ? -30.492 10.442 5.682 1.00 89.56 246 GLY A N 1
ATOM 1884 C CA . GLY A 1 246 ? -29.174 11.061 5.564 1.00 89.56 246 GLY A CA 1
ATOM 1885 C C . GLY A 1 246 ? -28.073 10.447 6.432 1.00 89.56 246 GLY A C 1
ATOM 1886 O O . GLY A 1 246 ? -28.228 9.403 7.085 1.00 89.56 246 GLY A O 1
ATOM 1887 N N . TYR A 1 247 ? -26.938 11.143 6.477 1.00 91.25 247 TYR A N 1
ATOM 1888 C CA . TYR A 1 247 ? -25.787 10.730 7.273 1.00 91.25 247 TYR A CA 1
ATOM 1889 C C . TYR A 1 247 ? -26.062 10.645 8.790 1.00 91.25 247 TYR A C 1
ATOM 1891 O O . TYR A 1 247 ? -25.576 9.705 9.430 1.00 91.25 247 TYR A O 1
ATOM 1899 N N . PRO A 1 248 ? -26.870 11.533 9.411 1.00 93.25 248 PRO A N 1
ATOM 1900 C CA . PRO A 1 248 ? -27.169 11.435 10.840 1.00 93.25 248 PRO A CA 1
ATOM 1901 C C . PRO A 1 248 ? -27.832 10.111 11.239 1.00 93.25 248 PRO A C 1
ATOM 1903 O O . PRO A 1 248 ? -27.463 9.530 12.267 1.00 93.25 248 PRO A O 1
ATOM 1906 N N . GLN A 1 249 ? -28.769 9.599 10.429 1.00 93.56 249 GLN A N 1
ATOM 1907 C CA . GLN A 1 249 ? -29.410 8.313 10.704 1.00 93.56 249 GLN A CA 1
ATOM 1908 C C . GLN A 1 249 ? -28.431 7.151 10.509 1.00 93.56 249 GLN A C 1
ATOM 1910 O O . GLN A 1 249 ? -28.360 6.274 11.373 1.00 93.56 249 GLN A O 1
ATOM 1915 N N . TYR A 1 250 ? -27.633 7.177 9.434 1.00 92.44 250 TYR A N 1
ATOM 1916 C CA . TYR A 1 250 ? -26.554 6.210 9.207 1.00 92.44 250 TYR A CA 1
ATOM 1917 C C . TYR A 1 250 ? -25.614 6.132 10.421 1.00 92.44 250 TYR A C 1
ATOM 1919 O O . TYR A 1 250 ? -25.389 5.058 10.983 1.00 92.44 250 TYR A O 1
ATOM 1927 N N . ARG A 1 251 ? -25.121 7.288 10.881 1.00 94.12 251 ARG A N 1
ATOM 1928 C CA . ARG A 1 251 ? -24.200 7.400 12.018 1.00 94.12 251 ARG A CA 1
ATOM 1929 C C . ARG A 1 251 ? -24.819 6.870 13.308 1.00 94.12 251 ARG A C 1
ATOM 1931 O O . ARG A 1 251 ? -24.166 6.118 14.031 1.00 94.12 251 ARG A O 1
ATOM 1938 N N . SER A 1 252 ? -26.068 7.247 13.595 1.00 95.50 252 SER A N 1
ATOM 1939 C CA . SER A 1 252 ? -26.797 6.765 14.774 1.00 95.50 252 SER A CA 1
ATOM 1940 C C . SER A 1 252 ? -26.926 5.242 14.761 1.00 95.50 252 SER A C 1
ATOM 1942 O O . SER A 1 252 ? -26.610 4.580 15.750 1.00 95.50 252 SER A O 1
ATOM 1944 N N . ARG A 1 253 ? -27.298 4.675 13.606 1.00 96.00 253 ARG A N 1
ATOM 1945 C CA . ARG A 1 253 ? -27.491 3.235 13.452 1.00 96.00 253 ARG A CA 1
ATOM 1946 C C . ARG A 1 253 ? -26.192 2.448 13.604 1.00 96.00 253 ARG A C 1
ATOM 1948 O O . ARG A 1 253 ? -26.167 1.450 14.321 1.00 96.00 253 ARG A O 1
ATOM 1955 N N . CYS A 1 254 ? -25.105 2.904 12.982 1.00 95.75 254 CYS A N 1
ATOM 1956 C CA . CYS A 1 254 ? -23.781 2.306 13.162 1.00 95.75 254 CYS A CA 1
ATOM 1957 C C . CYS A 1 254 ? -23.370 2.302 14.637 1.00 95.75 254 CYS A C 1
ATOM 1959 O O . CYS A 1 254 ? -22.934 1.272 15.147 1.00 95.75 254 CYS A O 1
ATOM 1961 N N . ARG A 1 255 ? -23.546 3.432 15.335 1.00 97.56 255 ARG A N 1
ATOM 1962 C CA . ARG A 1 255 ? -23.212 3.553 16.759 1.00 97.56 255 ARG A CA 1
ATOM 1963 C C . ARG A 1 255 ? -23.969 2.538 17.611 1.00 97.56 255 ARG A C 1
ATOM 1965 O O . ARG A 1 255 ? -23.333 1.807 18.362 1.00 97.56 255 ARG A O 1
ATOM 1972 N N . GLU A 1 256 ? -25.290 2.480 17.469 1.00 97.88 256 GLU A N 1
ATOM 1973 C CA . GLU A 1 256 ? -26.147 1.540 18.200 1.00 97.88 256 GLU A CA 1
ATOM 1974 C C . GLU A 1 256 ? -25.677 0.089 17.995 1.00 97.88 256 GLU A C 1
ATOM 1976 O O . GLU A 1 256 ? -25.461 -0.655 18.952 1.00 97.88 256 GLU A O 1
ATOM 1981 N N . LEU A 1 257 ? -25.447 -0.298 16.738 1.00 97.94 257 LEU A N 1
ATOM 1982 C CA . LEU A 1 257 ? -25.044 -1.653 16.365 1.00 97.94 257 LEU A CA 1
ATOM 1983 C C . LEU A 1 257 ? -23.631 -2.031 16.841 1.00 97.94 257 LEU A C 1
ATOM 1985 O O . LEU A 1 257 ? -23.390 -3.206 17.138 1.00 97.94 257 LEU A O 1
ATOM 1989 N N . LEU A 1 258 ? -22.696 -1.078 16.881 1.00 97.69 258 LEU A N 1
ATOM 1990 C CA . LEU A 1 258 ? -21.335 -1.279 17.394 1.00 97.69 258 LEU A CA 1
ATOM 1991 C C . LEU A 1 258 ? -21.340 -1.435 18.915 1.00 97.69 258 LEU A C 1
ATOM 1993 O O . LEU A 1 258 ? -20.764 -2.389 19.438 1.00 97.69 258 LEU A O 1
ATOM 1997 N N . GLN A 1 259 ? -22.063 -0.560 19.614 1.00 97.44 259 GLN A N 1
ATOM 1998 C CA . GLN A 1 259 ? -22.196 -0.607 21.070 1.00 97.44 259 GLN A CA 1
ATOM 1999 C C . GLN A 1 259 ? -22.892 -1.889 21.536 1.00 97.44 259 GLN A C 1
ATOM 2001 O O . GLN A 1 259 ? -22.437 -2.519 22.487 1.00 97.44 259 GLN A O 1
ATOM 2006 N N . ALA A 1 260 ? -23.923 -2.347 20.817 1.00 97.62 260 ALA A N 1
ATOM 2007 C CA . ALA A 1 260 ? -24.578 -3.630 21.084 1.00 97.62 260 ALA A CA 1
ATOM 2008 C C . ALA A 1 260 ? -23.628 -4.842 20.966 1.00 97.62 260 ALA A C 1
ATOM 2010 O O . ALA A 1 260 ? -23.924 -5.913 21.492 1.00 97.62 260 ALA A O 1
ATOM 2011 N N . ARG A 1 261 ? -22.486 -4.686 20.284 1.00 97.00 261 ARG A N 1
ATOM 2012 C CA . ARG A 1 261 ? -21.427 -5.701 20.151 1.00 97.00 261 ARG A CA 1
ATOM 2013 C C . ARG A 1 261 ? -20.245 -5.471 21.100 1.00 97.00 261 ARG A C 1
ATOM 2015 O O . ARG A 1 261 ? -19.258 -6.192 20.995 1.00 97.00 261 ARG A O 1
ATOM 2022 N N . GLY A 1 262 ? -20.334 -4.491 22.002 1.00 97.12 262 GLY A N 1
ATOM 2023 C CA . GLY A 1 262 ? -19.267 -4.147 22.943 1.00 97.12 262 GLY A CA 1
ATOM 2024 C C . GLY A 1 262 ? -18.049 -3.490 22.288 1.00 97.12 262 GLY A C 1
ATOM 2025 O O . GLY A 1 262 ? -16.951 -3.603 22.820 1.00 97.12 262 GLY A O 1
ATOM 2026 N N . ILE A 1 263 ? -18.221 -2.855 21.123 1.00 97.44 263 ILE A N 1
ATOM 2027 C CA . ILE A 1 263 ? -17.146 -2.137 20.432 1.00 97.44 263 ILE A CA 1
ATOM 2028 C C . ILE A 1 263 ? -17.229 -0.658 20.799 1.00 97.44 263 ILE A C 1
ATOM 2030 O O . ILE A 1 263 ? -18.273 -0.026 20.609 1.00 97.44 263 ILE A O 1
ATOM 2034 N N . ASP A 1 264 ? -16.116 -0.106 21.281 1.00 97.25 264 ASP A N 1
ATOM 2035 C CA . ASP A 1 264 ? -16.013 1.310 21.621 1.00 97.25 264 ASP A CA 1
ATOM 2036 C C . ASP A 1 264 ? -16.184 2.190 20.382 1.00 97.25 264 ASP A C 1
ATOM 2038 O O . ASP A 1 264 ? -15.631 1.916 19.313 1.00 97.25 264 ASP A O 1
ATOM 2042 N N . VAL A 1 265 ? -16.947 3.274 20.532 1.00 96.81 265 VAL A N 1
ATOM 2043 C CA . VAL A 1 265 ? -17.245 4.218 19.452 1.00 96.81 265 VAL A CA 1
ATOM 2044 C C . VAL A 1 265 ? -16.744 5.605 19.829 1.00 96.81 265 VAL A C 1
ATOM 2046 O O . VAL A 1 265 ? -17.137 6.157 20.856 1.00 96.81 265 VAL A O 1
ATOM 2049 N N . VAL A 1 266 ? -15.921 6.191 18.964 1.00 95.38 266 VAL A N 1
ATOM 2050 C CA . VAL A 1 266 ? -15.360 7.536 19.109 1.00 95.38 266 VAL A CA 1
ATOM 2051 C C . VAL A 1 266 ? -15.909 8.424 17.997 1.00 95.38 266 VAL A C 1
ATOM 2053 O O . VAL A 1 266 ? -15.934 8.031 16.831 1.00 95.38 266 VAL A O 1
ATOM 2056 N N . GLU A 1 267 ? -16.350 9.631 18.344 1.00 92.31 267 GLU A N 1
ATOM 2057 C CA . GLU A 1 267 ? -16.660 10.651 17.340 1.00 92.31 267 GLU A CA 1
ATOM 2058 C C . GLU A 1 267 ? -15.391 11.400 16.945 1.00 92.31 267 GLU A C 1
ATOM 2060 O O . GLU A 1 267 ? -14.696 11.941 17.812 1.00 92.31 267 GLU A O 1
ATOM 2065 N N . ILE A 1 268 ? -15.122 11.442 15.642 1.00 90.62 268 ILE A N 1
ATOM 2066 C CA . ILE A 1 268 ? -13.910 12.019 15.048 1.00 90.62 268 ILE A CA 1
ATOM 2067 C C . ILE A 1 268 ? -14.223 13.083 14.001 1.00 90.62 268 ILE A C 1
ATOM 2069 O O . ILE A 1 268 ? -15.345 13.077 13.442 1.00 90.62 268 ILE A O 1
#

Foldseek 3Di:
DVPLVVLLVVLVVLLVVLLVVQLFWPVSPVVSVVLVVQNVVLVVLVVVVVVDVPSPDDSVVSSVSSVVSSVVSVVVVVCVCVDPLNVQLLVCQVVVVQVSVLVSLVNTGDQKDFDQAAFKWKAADFPDQPDDDDPPVPPPDDDGDADQLVRSLVVVLCCQVVADAFTAADDRSDHRRFGWRKTAPDCVPPLHQKIKIFGSVFQPGGWIAGPVPNIITGGHRGHHGQIAMEGEPDHSDPNQQPDDVGSVVRRVSNVVSCVVSVHHYDYD

Sequence (268 aa):
MSDVYQRIEAHVVALGGFLERARRYRPLAVDAQRLYGAASRIAARVRRASRTRESGEHPDRLERELAALVEQAQRSLRAFLEGTAYRALLSSLERGDDVEVSRRVAEVFADVEPAAPTGRLYLPLSSRRGERRGASSATGESAPQALEPDAAVAMVAAMARDGIEPQPGPGVGGDENVRPIRFYEGTEGVDAALLLIVEGSDVRAPAFRSAELRERLVYVGRLRVPLAAGLQRQSPDDWLELRAGGYPQYRSRCRELLQARGIDVVEI

pLDDT: mean 88.42, std 13.36, range [38.78, 97.94]